Protein AF-0000000086848493 (afdb_homodimer)

Nearest PDB structures (foldseek):
  3o1h-assembly1_A  TM=2.978E-01  e=1.591E+00  Vibrio parahaemolyticus
  3i9w-assembly1_A  TM=3.973E-01  e=9.137E+00  Escherichia coli K-12
  6h7w-assembly1_B  TM=2.310E-01  e=2.400E+00  Thermochaetoides thermophila DSM 1495
  7n6g-assembly1_3T  TM=2.241E-01  e=6.712E+00  Chlamydomonas reinhardtii
  3o1h-assembly1_A  TM=3.058E-01  e=2.375E+00  Vibrio parahaemolyticus

InterPro domains:
  IPR006603 PQ-loop repeat [PF04193] (54-107)
  IPR006603 PQ-loop repeat [SM00679] (67-98)
  IPR051415 Lysosomal/Vacuolar Amino Acid Transporter 1 [PTHR16201] (4-151)

Solvent-accessible surface area (backbone atoms only — not comparable to full-atom values): 17307 Å² total; per-residue (Å²): 114,70,67,57,52,53,50,51,50,50,50,50,50,52,50,50,53,50,50,50,53,39,51,53,48,51,49,51,51,51,53,53,52,63,71,59,55,74,81,79,56,71,77,54,42,57,55,47,48,37,42,47,50,13,50,52,27,28,33,54,13,21,53,25,41,48,57,14,52,47,50,38,50,50,49,25,60,76,65,61,36,50,61,63,44,44,64,57,27,53,54,30,35,37,54,12,27,49,30,38,41,47,16,57,60,42,53,52,59,86,51,66,86,50,31,59,56,50,50,62,75,44,39,41,60,42,48,29,23,54,49,34,41,53,52,45,52,54,49,50,48,47,48,54,55,30,50,51,50,50,52,51,51,53,51,52,53,50,60,61,47,48,57,56,54,56,55,57,68,77,98,113,69,69,56,50,53,49,50,49,50,50,50,48,50,50,49,52,51,49,46,52,43,51,52,50,52,48,52,52,52,54,53,50,63,72,62,52,75,84,81,46,69,78,55,39,55,54,46,48,36,42,47,49,12,50,52,26,28,39,54,13,22,52,25,42,47,56,14,52,48,50,38,51,48,48,26,60,76,63,60,36,50,60,64,44,43,65,56,28,52,55,30,36,39,54,12,28,51,29,38,41,48,15,58,61,42,52,50,60,86,52,66,87,50,31,60,56,51,50,62,76,42,38,40,60,42,47,28,26,54,49,34,43,54,52,45,50,53,49,50,49,48,49,55,55,30,49,52,50,50,54,51,51,52,50,52,51,50,61,62,47,48,57,57,55,55,54,58,69,78,98

Organism: Herpetotheres cachinnans (NCBI:txid56343)

Radius of gyration: 25.76 Å; Cα contacts (8 Å, |Δi|>4): 300; chains: 2; bounding box: 42×91×61 Å

Sequence (342 aa):
ILGSKSLKNFCITWIVVCIALCVILLCQLLLRNQGQSTVMERSNTSLDMIEMSGFICGYISCVFYLGSRFPQLYKNFQRRSTEGTSYLLFALAMVGNCTYGLSLVLKMPATESFQAVYFLHHLPWLIGSFGVLFLDIFVTAQFILYRQHKERESGLVALEVEPLLVNEETAILGSKSLKNFCITWIVVCIALCVILLCQLLLRNQGQSTVMERSNTSLDMIEMSGFICGYISCVFYLGSRFPQLYKNFQRRSTEGTSYLLFALAMVGNCTYGLSLVLKMPATESFQAVYFLHHLPWLIGSFGVLFLDIFVTAQFILYRQHKERESGLVALEVEPLLVNEETA

Structure (mmCIF, N/CA/C/O backbone):
data_AF-0000000086848493-model_v1
#
loop_
_entity.id
_entity.type
_entity.pdbx_description
1 polymer 'Lysosomal amino acid transporter 1 homolog'
#
loop_
_atom_site.group_PDB
_atom_site.id
_atom_site.type_symbol
_atom_site.label_atom_id
_atom_site.label_alt_id
_atom_site.label_comp_id
_atom_site.label_asym_id
_atom_site.label_entity_id
_atom_site.label_seq_id
_atom_site.pdbx_PDB_ins_code
_atom_site.Cartn_x
_atom_site.Cartn_y
_atom_site.Cartn_z
_atom_site.occupancy
_atom_site.B_iso_or_equiv
_atom_site.auth_seq_id
_atom_site.auth_comp_id
_atom_site.auth_asym_id
_atom_site.auth_atom_id
_atom_site.pdbx_PDB_model_num
ATOM 1 N N . ILE A 1 1 ? 4.996 27.391 -7.832 1 36.59 1 ILE A N 1
ATOM 2 C CA . ILE A 1 1 ? 4.172 27.156 -9.016 1 36.59 1 ILE A CA 1
ATOM 3 C C . ILE A 1 1 ? 4.836 26.125 -9.914 1 36.59 1 ILE A C 1
ATOM 5 O O . ILE A 1 1 ? 4.164 25.25 -10.469 1 36.59 1 ILE A O 1
ATOM 9 N N . LEU A 1 2 ? 6.195 26.203 -9.977 1 42.09 2 LEU A N 1
ATOM 10 C CA . LEU A 1 2 ? 6.977 25.344 -10.852 1 42.09 2 LEU A CA 1
ATOM 11 C C . LEU A 1 2 ? 6.969 23.906 -10.344 1 42.09 2 LEU A C 1
ATOM 13 O O . LEU A 1 2 ? 6.875 22.969 -11.133 1 42.09 2 LEU A O 1
ATOM 17 N N . GLY A 1 3 ? 6.949 23.875 -9.039 1 44.31 3 GLY A N 1
ATOM 18 C CA . GLY A 1 3 ? 6.98 22.578 -8.375 1 44.31 3 GLY A CA 1
ATOM 19 C C . GLY A 1 3 ? 5.738 21.75 -8.633 1 44.31 3 GLY A C 1
ATOM 20 O O . GLY A 1 3 ? 5.82 20.531 -8.797 1 44.31 3 GLY A O 1
ATOM 21 N N . SER A 1 4 ? 4.633 22.516 -8.766 1 52.44 4 SER A N 1
ATOM 22 C CA . SER A 1 4 ? 3.332 21.875 -8.969 1 52.44 4 SER A CA 1
ATOM 23 C C . SER A 1 4 ? 3.23 21.266 -10.359 1 52.44 4 SER A C 1
ATOM 25 O O . SER A 1 4 ? 2.695 20.172 -10.516 1 52.44 4 SER A O 1
ATOM 27 N N . LYS A 1 5 ? 3.842 21.953 -11.305 1 55.56 5 LYS A N 1
ATOM 28 C CA . LYS A 1 5 ? 3.732 21.469 -12.68 1 55.56 5 LYS A CA 1
ATOM 29 C C . LYS A 1 5 ? 4.559 20.219 -12.898 1 55.56 5 LYS A C 1
ATOM 31 O O . LYS A 1 5 ? 4.121 19.281 -13.586 1 55.56 5 LYS A O 1
ATOM 36 N N . SER A 1 6 ? 5.703 20.188 -12.266 1 54.47 6 SER A N 1
ATOM 37 C CA . SER A 1 6 ? 6.582 19.047 -12.445 1 54.47 6 SER A CA 1
ATOM 38 C C . SER A 1 6 ? 5.992 17.797 -11.805 1 54.47 6 SER A C 1
ATOM 40 O O . SER A 1 6 ? 6.008 16.719 -12.406 1 54.47 6 SER A O 1
ATOM 42 N N . LEU A 1 7 ? 5.453 18 -10.742 1 50.97 7 LEU A N 1
ATOM 43 C CA . LEU A 1 7 ? 4.84 16.859 -10.062 1 50.97 7 LEU A CA 1
ATOM 44 C C . LEU A 1 7 ? 3.627 16.344 -10.836 1 50.97 7 LEU A C 1
ATOM 46 O O . LEU A 1 7 ? 3.438 15.141 -10.977 1 50.97 7 LEU A O 1
ATOM 50 N N . LYS A 1 8 ? 2.838 17.312 -11.312 1 52.28 8 LYS A N 1
ATOM 51 C CA . LYS A 1 8 ? 1.697 16.938 -12.141 1 52.28 8 LYS A CA 1
ATOM 52 C C . LYS A 1 8 ? 2.143 16.141 -13.359 1 52.28 8 LYS A C 1
ATOM 54 O O . LYS A 1 8 ? 1.547 15.117 -13.688 1 52.28 8 LYS A O 1
ATOM 59 N N . ASN A 1 9 ? 3.18 16.641 -13.977 1 54.81 9 ASN A N 1
ATOM 60 C CA . ASN A 1 9 ? 3.691 15.961 -15.164 1 54.81 9 ASN A CA 1
ATOM 61 C C . ASN A 1 9 ? 4.215 14.57 -14.82 1 54.81 9 ASN A C 1
ATOM 63 O O . ASN A 1 9 ? 4.004 13.617 -15.57 1 54.81 9 ASN A O 1
ATOM 67 N N . PHE A 1 10 ? 4.891 14.516 -13.766 1 52.81 10 PHE A N 1
ATOM 68 C CA . PHE A 1 10 ? 5.422 13.227 -13.336 1 52.81 10 PHE A CA 1
ATOM 69 C C . PHE A 1 10 ? 4.297 12.242 -13.039 1 52.81 10 PHE A C 1
ATOM 71 O O . PHE A 1 10 ? 4.352 11.086 -13.461 1 52.81 10 PHE A O 1
ATOM 78 N N . CYS A 1 11 ? 3.32 12.719 -12.398 1 50.72 11 CYS A N 1
ATOM 79 C CA . CYS A 1 11 ? 2.176 11.875 -12.07 1 50.72 11 CYS A CA 1
ATOM 80 C C . CYS A 1 11 ? 1.464 11.406 -13.336 1 50.72 11 CYS A C 1
ATOM 82 O O . CYS A 1 11 ? 1.102 10.227 -13.445 1 50.72 11 CYS A O 1
ATOM 84 N N . ILE A 1 12 ? 1.327 12.25 -14.227 1 53.5 12 ILE A N 1
ATOM 85 C CA . ILE A 1 12 ? 0.681 11.914 -15.492 1 53.5 12 ILE A CA 1
ATOM 86 C C . ILE A 1 12 ? 1.514 10.875 -16.234 1 53.5 12 ILE A C 1
ATOM 88 O O . ILE A 1 12 ? 0.976 9.891 -16.75 1 53.5 12 ILE A O 1
ATOM 92 N N . THR A 1 13 ? 2.82 11.086 -16.281 1 55 13 THR A N 1
ATOM 93 C CA . THR A 1 13 ? 3.697 10.141 -16.953 1 55 13 THR A CA 1
ATOM 94 C C . THR A 1 13 ? 3.623 8.766 -16.297 1 55 13 THR A C 1
ATOM 96 O O . THR A 1 13 ? 3.568 7.742 -16.984 1 55 13 THR A O 1
ATOM 99 N N . TRP A 1 14 ? 3.605 8.703 -15.07 1 51.5 14 TRP A N 1
ATOM 100 C CA . TRP A 1 14 ? 3.537 7.445 -14.336 1 51.5 14 TRP A CA 1
ATOM 101 C C . TRP A 1 14 ? 2.217 6.73 -14.609 1 51.5 14 TRP A C 1
ATOM 103 O O . TRP A 1 14 ? 2.191 5.512 -14.797 1 51.5 14 TRP A O 1
ATOM 113 N N . ILE A 1 15 ? 1.181 7.434 -14.734 1 52.59 15 ILE A N 1
ATOM 114 C CA . ILE A 1 15 ? -0.131 6.883 -15.055 1 52.59 15 ILE A CA 1
A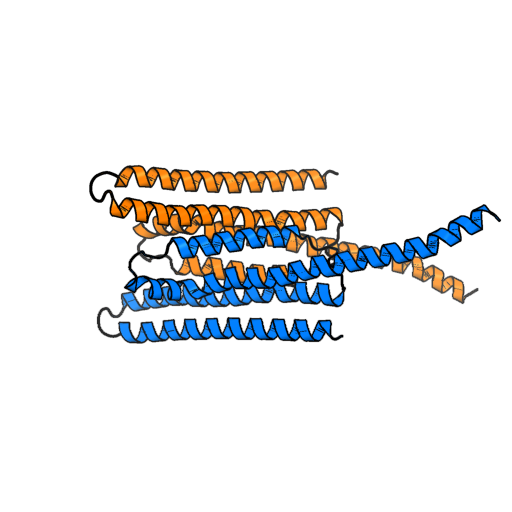TOM 115 C C . ILE A 1 15 ? -0.118 6.309 -16.469 1 52.59 15 ILE A C 1
ATOM 117 O O . ILE A 1 15 ? -0.617 5.203 -16.703 1 52.59 15 ILE A O 1
ATOM 121 N N . VAL A 1 16 ? 0.459 7.02 -17.391 1 54.34 16 VAL A N 1
ATOM 122 C CA . VAL A 1 16 ? 0.539 6.578 -18.781 1 54.34 16 VAL A CA 1
ATOM 123 C C . VAL A 1 16 ? 1.36 5.293 -18.859 1 54.34 16 VAL A C 1
ATOM 125 O O . VAL A 1 16 ? 0.969 4.344 -19.547 1 54.34 16 VAL A O 1
ATOM 128 N N . VAL A 1 17 ? 2.445 5.262 -18.203 1 54.28 17 VAL A N 1
ATOM 129 C CA . VAL A 1 17 ? 3.307 4.086 -18.219 1 54.28 17 VAL A CA 1
ATOM 130 C C . VAL A 1 17 ? 2.568 2.893 -17.625 1 54.28 17 VAL A C 1
ATOM 132 O O . VAL A 1 17 ? 2.617 1.786 -18.156 1 54.28 17 VAL A O 1
ATOM 135 N N . CYS A 1 18 ? 1.886 3.145 -16.547 1 50.44 18 CYS A N 1
ATOM 136 C CA . CYS A 1 18 ? 1.125 2.08 -15.898 1 50.44 18 CYS A CA 1
ATOM 137 C C . CYS A 1 18 ? 0.018 1.569 -16.812 1 50.44 18 CYS A C 1
ATOM 139 O O . CYS A 1 18 ? -0.179 0.36 -16.938 1 50.44 18 CYS A O 1
ATOM 141 N N . ILE A 1 19 ? -0.691 2.445 -17.438 1 53.31 19 ILE A N 1
ATOM 142 C CA . ILE A 1 19 ? -1.734 2.078 -18.391 1 53.31 19 ILE A CA 1
ATOM 143 C C . ILE A 1 19 ? -1.123 1.294 -19.547 1 53.31 19 ILE A C 1
ATOM 145 O O . ILE A 1 19 ? -1.659 0.262 -19.953 1 53.31 19 ILE A O 1
ATOM 149 N N . ALA A 1 20 ? -0.023 1.812 -20.047 1 53.88 20 ALA A N 1
ATOM 150 C CA . ALA A 1 20 ? 0.64 1.124 -21.156 1 53.88 20 ALA A CA 1
ATOM 151 C C . ALA A 1 20 ? 1.043 -0.293 -20.766 1 53.88 20 ALA A C 1
ATOM 153 O O . ALA A 1 20 ? 0.847 -1.239 -21.531 1 53.88 20 ALA A O 1
ATOM 154 N N . LEU A 1 21 ? 1.512 -0.421 -19.656 1 50.31 21 LEU A N 1
ATOM 155 C CA . LEU A 1 21 ? 1.924 -1.736 -19.188 1 50.31 21 LEU A CA 1
ATOM 156 C C . LEU A 1 21 ? 0.718 -2.652 -19 1 50.31 21 LEU A C 1
ATOM 158 O O . LEU A 1 21 ? 0.773 -3.834 -19.344 1 50.31 21 LEU A O 1
ATOM 162 N N . CYS A 1 22 ? -0.353 -2.086 -18.547 1 51.12 22 CYS A N 1
ATOM 163 C CA . CYS A 1 22 ? -1.598 -2.834 -18.422 1 51.12 22 CYS A CA 1
ATOM 164 C C . CYS A 1 22 ? -2.117 -3.285 -19.781 1 51.12 22 CYS A C 1
ATOM 166 O O . CYS A 1 22 ? -2.531 -4.434 -19.938 1 51.12 22 CYS A O 1
ATOM 168 N N . VAL A 1 23 ? -2.164 -2.424 -20.719 1 53.22 23 VAL A N 1
ATOM 169 C CA . VAL A 1 23 ? -2.627 -2.732 -22.062 1 53.22 23 VAL A CA 1
ATOM 170 C C . VAL A 1 23 ? -1.73 -3.799 -22.688 1 53.22 23 VAL A C 1
ATOM 172 O O . VAL A 1 23 ? -2.219 -4.738 -23.312 1 53.22 23 VAL A O 1
ATOM 175 N N . ILE A 1 24 ? -0.479 -3.631 -22.594 1 50.31 24 ILE A N 1
ATOM 176 C CA . ILE A 1 24 ? 0.455 -4.609 -23.141 1 50.31 24 ILE A CA 1
ATOM 177 C C . ILE A 1 24 ? 0.18 -5.98 -22.531 1 50.31 24 ILE A C 1
ATOM 179 O O . ILE A 1 24 ? 0.125 -6.988 -23.234 1 50.31 24 ILE A O 1
ATOM 183 N N . LEU A 1 25 ? -0.071 -5.988 -21.312 1 47.34 25 LEU A N 1
ATOM 184 C CA . LEU A 1 25 ? -0.315 -7.242 -20.609 1 47.34 25 LEU A CA 1
ATOM 185 C C . LEU A 1 25 ? -1.637 -7.863 -21.047 1 47.34 25 LEU A C 1
ATOM 187 O O . LEU A 1 25 ? -1.715 -9.078 -21.266 1 47.34 25 LEU A O 1
ATOM 191 N N . LEU A 1 26 ? -2.637 -7.031 -21.125 1 49.34 26 LEU A N 1
ATOM 192 C CA . LEU A 1 26 ? -3.93 -7.5 -21.609 1 49.34 26 LEU A CA 1
ATOM 193 C C . LEU A 1 26 ? -3.816 -8.039 -23.031 1 49.34 26 LEU A C 1
ATOM 195 O O . LEU A 1 26 ? -4.387 -9.086 -23.344 1 49.34 26 LEU A O 1
ATOM 199 N N . CYS A 1 27 ? -3.156 -7.328 -23.781 1 49.69 27 CYS A N 1
ATOM 200 C CA . CYS A 1 27 ? -2.967 -7.75 -25.156 1 49.69 27 CYS A CA 1
ATOM 201 C C . CYS A 1 27 ? -2.221 -9.078 -25.234 1 49.69 27 CYS A C 1
ATOM 203 O O . CYS A 1 27 ? -2.594 -9.961 -26 1 49.69 27 CYS A O 1
ATOM 205 N N . GLN A 1 28 ? -1.295 -9.195 -24.516 1 46.56 28 GLN A N 1
ATOM 206 C CA . GLN A 1 28 ? -0.516 -10.43 -24.5 1 46.56 28 GLN A CA 1
ATOM 207 C C . GLN A 1 28 ? -1.36 -11.609 -24.031 1 46.56 28 GLN A C 1
ATOM 209 O O . GLN A 1 28 ? -1.257 -12.711 -24.578 1 46.56 28 GLN A O 1
ATOM 214 N N . LEU A 1 29 ? -2.146 -11.305 -23.109 1 47.16 29 LEU A N 1
ATOM 215 C CA . LEU A 1 29 ? -3.061 -12.328 -22.625 1 47.16 29 LEU A CA 1
ATOM 216 C C . LEU A 1 29 ? -4.055 -12.742 -23.703 1 47.16 29 LEU A C 1
ATOM 218 O O . LEU A 1 29 ? -4.359 -13.93 -23.859 1 47.16 29 LEU A O 1
ATOM 222 N N . LEU A 1 30 ? -4.551 -11.797 -24.281 1 47.75 30 LEU A N 1
ATOM 223 C CA . LEU A 1 30 ? -5.488 -12.047 -25.375 1 47.75 30 LEU A CA 1
ATOM 224 C C . LEU A 1 30 ? -4.82 -12.82 -26.5 1 47.75 30 LEU A C 1
ATOM 226 O O . LEU A 1 30 ? -5.426 -13.719 -27.094 1 47.75 30 LEU A O 1
ATOM 230 N N . LEU A 1 31 ? -3.688 -12.492 -26.844 1 48.25 31 LEU A N 1
ATOM 231 C CA . LEU A 1 31 ? -2.967 -13.156 -27.922 1 48.25 31 LEU A CA 1
ATOM 232 C C . LEU A 1 31 ? -2.672 -14.609 -27.562 1 48.25 31 LEU A C 1
ATOM 234 O O . LEU A 1 31 ? -2.744 -15.492 -28.422 1 48.25 31 LEU A O 1
ATOM 238 N N . ARG A 1 32 ? -2.324 -14.812 -26.406 1 45.47 32 ARG A N 1
ATOM 239 C CA . ARG A 1 32 ? -2.074 -16.172 -25.969 1 45.47 32 ARG A CA 1
ATOM 240 C C . ARG A 1 32 ? -3.352 -17.016 -26.016 1 45.47 32 ARG A C 1
ATOM 242 O O . ARG A 1 32 ? -3.312 -18.203 -26.344 1 45.47 32 ARG A O 1
ATOM 249 N N . ASN A 1 33 ? -4.441 -16.422 -25.688 1 45.06 33 ASN A N 1
ATOM 250 C CA . ASN A 1 33 ? -5.715 -17.125 -25.812 1 45.06 33 ASN A CA 1
ATOM 251 C C . ASN A 1 33 ? -6.027 -17.453 -27.281 1 45.06 33 ASN A C 1
ATOM 253 O O . ASN A 1 33 ? -6.672 -18.469 -27.562 1 45.06 33 ASN A O 1
ATOM 257 N N . GLN A 1 34 ? -5.672 -16.703 -28.156 1 42.81 34 GLN A N 1
ATOM 258 C CA . GLN A 1 34 ? -5.949 -17.016 -29.562 1 42.81 34 GLN A CA 1
ATOM 259 C C . GLN A 1 34 ? -5.172 -18.25 -30.016 1 42.81 34 GLN A C 1
ATOM 261 O O . GLN A 1 34 ? -5.668 -19.031 -30.828 1 42.81 34 GLN A O 1
ATOM 266 N N . GLY A 1 35 ? -4.035 -18.453 -29.609 1 41.28 35 GLY A N 1
ATOM 267 C CA . GLY A 1 35 ? -3.311 -19.641 -30.062 1 41.28 35 GLY A CA 1
ATOM 268 C C . GLY A 1 35 ? -3.807 -20.922 -29.438 1 41.28 35 GLY A C 1
ATOM 269 O O . GLY A 1 35 ? -3.572 -22.016 -29.969 1 41.28 35 GLY A O 1
ATOM 270 N N . GLN A 1 36 ? -4.191 -20.938 -28.156 1 40.75 36 GLN A N 1
ATOM 271 C CA . GLN A 1 36 ? -4.66 -22.156 -27.516 1 40.75 36 GLN A CA 1
ATOM 272 C C . GLN A 1 36 ? -6.105 -22.469 -27.906 1 40.75 36 GLN A C 1
ATOM 274 O O . GLN A 1 36 ? -6.672 -23.469 -27.484 1 40.75 36 GLN A O 1
ATOM 279 N N . SER A 1 37 ? -6.918 -21.75 -28.594 1 38.53 37 SER A N 1
ATOM 280 C CA . SER A 1 37 ? -8.281 -22.047 -29.016 1 38.53 37 SER A CA 1
ATOM 281 C C . SER A 1 37 ? -8.359 -23.359 -29.766 1 38.53 37 SER A C 1
ATOM 283 O O . SER A 1 37 ? -9.445 -23.938 -29.922 1 38.53 37 SER A O 1
ATOM 285 N N . THR A 1 38 ? -7.578 -23.844 -30.641 1 36 38 THR A N 1
ATOM 286 C CA . THR A 1 38 ? -8.008 -24.922 -31.516 1 36 38 THR A CA 1
ATOM 287 C C . THR A 1 38 ? -8.211 -26.219 -30.75 1 36 38 THR A C 1
ATOM 289 O O . THR A 1 38 ? -9.133 -26.984 -31.016 1 36 38 THR A O 1
ATOM 292 N N . VAL A 1 39 ? -7.309 -27.031 -30.219 1 36.66 39 VAL A N 1
ATOM 293 C CA . VAL A 1 39 ? -7.441 -28.453 -29.922 1 36.66 39 VAL A CA 1
ATOM 294 C C . VAL A 1 39 ? -8.258 -28.641 -28.641 1 36.66 39 VAL A C 1
ATOM 296 O O . VAL A 1 39 ? -9.133 -29.5 -28.578 1 36.66 39 VAL A O 1
ATOM 299 N N . MET A 1 40 ? -7.867 -28.531 -27.234 1 40.66 40 MET A N 1
ATOM 300 C CA . MET A 1 40 ? -8.375 -28.922 -25.938 1 40.66 40 MET A CA 1
ATOM 301 C C . MET A 1 40 ? -9.461 -27.969 -25.453 1 40.66 40 MET A C 1
ATOM 303 O O . MET A 1 40 ? -9.156 -26.859 -24.984 1 40.66 40 MET A O 1
ATOM 307 N N . GLU A 1 41 ? -10.727 -27.734 -25.969 1 40.41 41 GLU A N 1
ATOM 308 C CA . GLU A 1 41 ? -11.695 -26.734 -26.391 1 40.41 41 GLU A CA 1
ATOM 309 C C . GLU A 1 41 ? -12.391 -26.109 -25.188 1 40.41 41 GLU A C 1
ATOM 311 O O . GLU A 1 41 ? -12.5 -24.875 -25.094 1 40.41 41 GLU A O 1
ATOM 316 N N . ARG A 1 42 ? -13.633 -26.703 -24.641 1 40.34 42 ARG A N 1
ATOM 317 C CA . ARG A 1 42 ? -14.766 -26.172 -23.875 1 40.34 42 ARG A CA 1
ATOM 318 C C . ARG A 1 42 ? -14.344 -25.844 -22.453 1 40.34 42 ARG A C 1
ATOM 320 O O . ARG A 1 42 ? -14.703 -24.781 -21.922 1 40.34 42 ARG A O 1
ATOM 327 N N . SER A 1 43 ? -14.148 -26.828 -21.5 1 41.78 43 SER A N 1
ATOM 328 C CA . SER A 1 43 ? -13.828 -26.781 -20.078 1 41.78 43 SER A CA 1
ATOM 329 C C . SER A 1 43 ? -12.602 -25.906 -19.828 1 41.78 43 SER A C 1
ATOM 331 O O . SER A 1 43 ? -12.547 -25.188 -18.828 1 41.78 43 SER A O 1
ATOM 333 N N . ASN A 1 44 ? -11.656 -25.891 -20.766 1 45.78 44 ASN A N 1
ATOM 334 C CA . ASN A 1 44 ? -10.422 -25.125 -20.75 1 45.78 44 ASN A CA 1
ATOM 335 C C . ASN A 1 44 ? -10.688 -23.625 -20.953 1 45.78 44 ASN A C 1
ATOM 337 O O . ASN A 1 44 ? -9.914 -22.781 -20.5 1 45.78 44 ASN A O 1
ATOM 341 N N . THR A 1 45 ? -11.891 -23.375 -21.641 1 47.41 45 THR A N 1
ATOM 342 C CA . THR A 1 45 ? -12.227 -21.984 -21.922 1 47.41 45 THR A CA 1
ATOM 343 C C . THR A 1 45 ? -12.609 -21.25 -20.641 1 47.41 45 THR A C 1
ATOM 345 O O . THR A 1 45 ? -12.203 -20.109 -20.422 1 47.41 45 THR A O 1
ATOM 348 N N . SER A 1 46 ? -13.578 -21.906 -19.844 1 48.06 46 SER A N 1
ATOM 349 C CA . SER A 1 46 ? -14.008 -21.25 -18.625 1 48.06 46 SER A CA 1
ATOM 350 C C . SER A 1 46 ? -12.828 -20.984 -17.688 1 48.06 46 SER A C 1
ATOM 352 O O . SER A 1 46 ? -12.719 -19.906 -17.094 1 48.06 46 SER A O 1
ATOM 354 N N . LEU A 1 47 ? -12.008 -22.016 -17.609 1 51.38 47 LEU A N 1
ATOM 355 C CA . LEU A 1 47 ? -10.836 -21.875 -16.75 1 51.38 47 LEU A CA 1
ATOM 356 C C . LEU A 1 47 ? -9.914 -20.766 -17.281 1 51.38 47 LEU A C 1
ATOM 358 O O . LEU A 1 47 ? -9.383 -19.969 -16.5 1 51.38 47 LEU A O 1
ATOM 362 N N . ASP A 1 48 ? -9.945 -20.719 -18.594 1 62.41 48 ASP A N 1
ATOM 363 C CA . ASP A 1 48 ? -9.141 -19.672 -19.219 1 62.41 48 ASP A CA 1
ATOM 364 C C . ASP A 1 48 ? -9.742 -18.297 -18.953 1 62.41 48 ASP A C 1
ATOM 366 O O . ASP A 1 48 ? -9.016 -17.328 -18.703 1 62.41 48 ASP A O 1
ATOM 370 N N . MET A 1 49 ? -11.148 -18.375 -18.891 1 57 49 MET A N 1
ATOM 371 C CA . MET A 1 49 ? -11.797 -17.094 -18.625 1 57 49 MET A CA 1
ATOM 372 C C . MET A 1 49 ? -11.57 -16.641 -17.188 1 57 49 MET A C 1
ATOM 374 O O . MET A 1 49 ? -11.352 -15.461 -16.922 1 57 49 MET A O 1
ATOM 378 N N . ILE A 1 50 ? -11.641 -17.594 -16.297 1 62 50 ILE A N 1
ATOM 379 C CA . ILE A 1 50 ? -11.445 -17.281 -14.891 1 62 50 ILE A CA 1
ATOM 380 C C . ILE A 1 50 ? -10.008 -16.844 -14.656 1 62 50 ILE A C 1
ATOM 382 O O . ILE A 1 50 ? -9.758 -15.859 -13.945 1 62 50 ILE A O 1
ATOM 386 N N . GLU A 1 51 ? -9.125 -17.469 -15.289 1 67.62 51 GLU A N 1
ATOM 387 C CA . GLU A 1 51 ? -7.723 -17.062 -15.18 1 67.62 51 GLU A CA 1
ATOM 388 C C . GLU A 1 51 ? -7.496 -15.672 -15.75 1 67.62 51 GLU A C 1
ATOM 390 O O . GLU A 1 51 ? -6.746 -14.875 -15.18 1 67.62 51 GLU A O 1
ATOM 395 N N . MET A 1 52 ? -8.234 -15.422 -16.781 1 74.31 52 MET A N 1
ATOM 396 C CA . MET A 1 52 ? -8.125 -14.109 -17.406 1 74.31 52 MET A CA 1
ATOM 397 C C . MET A 1 52 ? -8.688 -13.023 -16.5 1 74.31 52 MET A C 1
ATOM 399 O O . MET A 1 52 ? -8.133 -11.922 -16.422 1 74.31 52 MET A O 1
ATOM 403 N N . SER A 1 53 ? -9.664 -13.344 -15.805 1 76.25 53 SER A N 1
ATOM 404 C CA . SER A 1 53 ? -10.25 -12.383 -14.883 1 76.25 53 SER A CA 1
ATOM 405 C C . SER A 1 53 ? -9.289 -12.055 -13.734 1 76.25 53 SER A C 1
ATOM 407 O O . SER A 1 53 ? -9.219 -10.914 -13.281 1 76.25 53 SER A O 1
ATOM 409 N N . GLY A 1 54 ? -8.547 -12.992 -13.359 1 81.69 54 GLY A N 1
ATOM 410 C CA . GLY A 1 54 ? -7.52 -12.734 -12.367 1 81.69 54 GLY A CA 1
ATOM 411 C C . GLY A 1 54 ? -6.453 -11.773 -12.844 1 81.69 54 GLY A C 1
ATOM 412 O O . GLY A 1 54 ? -6.043 -10.875 -12.109 1 81.69 54 GLY A O 1
ATOM 413 N N . PHE A 1 55 ? -6.18 -11.922 -14.031 1 83.44 55 PHE A N 1
ATOM 414 C CA . PHE A 1 55 ? -5.176 -11.062 -14.641 1 83.44 55 PHE A CA 1
ATOM 415 C C . PHE A 1 55 ? -5.699 -9.641 -14.789 1 83.44 55 PHE A C 1
ATOM 417 O O . PHE A 1 55 ? -4.984 -8.672 -14.5 1 83.44 55 PHE A O 1
ATOM 424 N N . ILE A 1 56 ? -6.875 -9.477 -15.195 1 83.25 56 ILE A N 1
ATOM 425 C CA . ILE A 1 56 ? -7.5 -8.164 -15.336 1 83.25 56 ILE A CA 1
ATOM 426 C C . ILE A 1 56 ? -7.551 -7.473 -13.977 1 83.25 56 ILE A C 1
ATOM 428 O O . ILE A 1 56 ? -7.18 -6.301 -13.859 1 83.25 56 ILE A O 1
ATOM 432 N N . CYS A 1 57 ? -7.953 -8.18 -12.992 1 87 57 CYS A N 1
ATOM 433 C CA . CYS A 1 57 ? -7.977 -7.629 -11.641 1 87 57 CYS A CA 1
ATOM 434 C C . CYS A 1 57 ? -6.574 -7.234 -11.195 1 87 57 CYS A C 1
ATOM 436 O O . CYS A 1 57 ? -6.402 -6.246 -10.477 1 87 57 CYS A O 1
ATOM 438 N N . GLY A 1 58 ? -5.602 -7.969 -11.664 1 92.38 58 GLY A N 1
ATOM 439 C CA . GLY A 1 58 ? -4.223 -7.617 -11.359 1 92.38 58 GLY A CA 1
ATOM 440 C C . GLY A 1 58 ? -3.82 -6.266 -11.914 1 92.38 58 GLY A C 1
ATOM 441 O O . GLY A 1 58 ? -3.223 -5.453 -11.203 1 92.38 58 GLY A O 1
ATOM 442 N N . TYR A 1 59 ? -4.246 -6.035 -13.07 1 89.94 59 TYR A N 1
ATOM 443 C CA . TYR A 1 59 ? -3.902 -4.758 -13.695 1 89.94 59 TYR A CA 1
ATOM 444 C C . TYR A 1 59 ? -4.691 -3.617 -13.062 1 89.94 59 TYR A C 1
ATOM 446 O O . TYR A 1 59 ? -4.164 -2.52 -12.875 1 89.94 59 TYR A O 1
ATOM 454 N N . ILE A 1 60 ? -5.91 -3.82 -12.805 1 89.62 60 ILE A N 1
ATOM 455 C CA . ILE A 1 60 ? -6.719 -2.816 -12.125 1 89.62 60 ILE A CA 1
ATOM 456 C C . ILE A 1 60 ? -6.09 -2.477 -10.773 1 89.62 60 ILE A C 1
ATOM 458 O O . ILE A 1 60 ? -5.938 -1.302 -10.43 1 89.62 60 ILE A O 1
ATOM 462 N N . SER A 1 61 ? -5.68 -3.504 -10.039 1 95 61 SER A N 1
ATOM 463 C CA . SER A 1 61 ? -5.023 -3.279 -8.75 1 95 61 SER A CA 1
ATOM 464 C C . SER A 1 61 ? -3.752 -2.455 -8.914 1 95 61 SER A C 1
ATOM 466 O O . SER A 1 61 ? -3.479 -1.562 -8.109 1 95 61 SER A O 1
ATOM 468 N N . CYS A 1 62 ? -2.986 -2.736 -9.922 1 93.88 62 CYS A N 1
ATOM 469 C CA . CYS A 1 62 ? -1.749 -2.018 -10.203 1 93.88 62 CYS A CA 1
ATOM 470 C C . CYS A 1 62 ? -2.014 -0.528 -10.383 1 93.88 62 CYS A C 1
ATOM 472 O O . CYS A 1 62 ? -1.341 0.307 -9.781 1 93.88 62 CYS A O 1
ATOM 474 N N . VAL A 1 63 ? -3.02 -0.201 -11.172 1 92.38 63 VAL A N 1
ATOM 475 C CA . VAL A 1 63 ? -3.375 1.186 -11.453 1 92.38 63 VAL A CA 1
ATOM 476 C C . VAL A 1 63 ? -3.766 1.896 -10.164 1 92.38 63 VAL A C 1
ATOM 478 O O . VAL A 1 63 ? -3.338 3.023 -9.914 1 92.38 63 VAL A O 1
ATOM 481 N N . PHE A 1 64 ? -4.48 1.274 -9.32 1 91.81 64 PHE A N 1
ATOM 482 C CA . PHE A 1 64 ? -4.941 1.885 -8.078 1 91.81 64 PHE A CA 1
ATOM 483 C C . PHE A 1 64 ? -3.795 2.023 -7.082 1 91.81 64 PHE A C 1
ATOM 485 O O . PHE A 1 64 ? -3.711 3.016 -6.355 1 91.81 64 PHE A O 1
ATOM 492 N N . TYR A 1 65 ? -2.902 1.046 -7.059 1 95 65 TYR A N 1
ATOM 493 C CA . TYR A 1 65 ? -1.733 1.147 -6.191 1 95 65 TYR A CA 1
ATOM 494 C C . TYR A 1 65 ? -0.867 2.34 -6.582 1 95 65 TYR A C 1
ATOM 496 O O . TYR A 1 65 ? -0.517 3.162 -5.734 1 95 65 TYR A O 1
ATOM 504 N N . LEU A 1 66 ? -0.597 2.441 -7.812 1 94.62 66 LEU A N 1
ATOM 505 C CA . LEU A 1 66 ? 0.23 3.539 -8.305 1 94.62 66 LEU A CA 1
ATOM 506 C C . LEU A 1 66 ? -0.483 4.875 -8.133 1 94.62 66 LEU A C 1
ATOM 508 O O . LEU A 1 66 ? 0.108 5.84 -7.648 1 94.62 66 LEU A O 1
ATOM 512 N N . GLY A 1 67 ? -1.737 4.891 -8.508 1 94.25 67 GLY A N 1
ATOM 513 C CA . GLY A 1 67 ? -2.535 6.105 -8.422 1 94.25 67 GLY A CA 1
ATOM 514 C C . GLY A 1 67 ? -2.719 6.605 -7.004 1 94.25 67 GLY A C 1
ATOM 515 O O . GLY A 1 67 ? -2.945 7.797 -6.785 1 94.25 67 GLY A O 1
ATOM 516 N N . SER A 1 68 ? -2.541 5.758 -6.047 1 95.69 68 SER A N 1
ATOM 517 C CA . SER A 1 68 ? -2.828 6.105 -4.656 1 95.69 68 SER A CA 1
ATOM 518 C C . SER A 1 68 ? -1.76 7.035 -4.09 1 95.69 68 SER A C 1
ATOM 520 O O . SER A 1 68 ? -2.008 7.754 -3.119 1 95.69 68 SER A O 1
ATOM 522 N N . ARG A 1 69 ? -0.57 7.086 -4.66 1 95.81 69 ARG A N 1
ATOM 523 C CA . ARG A 1 69 ? 0.509 7.902 -4.109 1 95.81 69 ARG A CA 1
ATOM 524 C C . ARG A 1 69 ? 0.365 9.359 -4.535 1 95.81 69 ARG A C 1
ATOM 526 O O . ARG A 1 69 ? 0.864 10.258 -3.857 1 95.81 69 ARG A O 1
ATOM 533 N N . PHE A 1 70 ? -0.373 9.594 -5.582 1 93 70 PHE A N 1
ATOM 534 C CA . PHE A 1 70 ? -0.376 10.914 -6.195 1 93 70 PHE A CA 1
ATOM 535 C C . PHE A 1 70 ? -1.134 11.914 -5.324 1 93 70 PHE A C 1
ATOM 537 O O . PHE A 1 70 ? -0.689 13.047 -5.137 1 93 70 PHE A O 1
ATOM 544 N N . PRO A 1 71 ? -2.273 11.5 -4.75 1 94.31 71 PRO A N 1
ATOM 545 C CA . PRO A 1 71 ? -2.965 12.461 -3.891 1 94.31 71 PRO A CA 1
ATOM 546 C C . PRO A 1 71 ? -2.102 12.938 -2.725 1 94.31 71 PRO A C 1
ATOM 548 O O . PRO A 1 71 ? -2.104 14.125 -2.396 1 94.31 71 PRO A O 1
ATOM 551 N N . GLN A 1 72 ? -1.341 12.078 -2.168 1 96.12 72 GLN A N 1
ATOM 552 C CA . GLN A 1 72 ? -0.497 12.484 -1.048 1 96.12 72 GLN A CA 1
ATOM 553 C C . GLN A 1 72 ? 0.65 13.375 -1.517 1 96.12 72 GLN A C 1
ATOM 555 O O . GLN A 1 72 ? 0.98 14.367 -0.863 1 96.12 72 GLN A O 1
ATOM 560 N N . LEU A 1 73 ? 1.237 12.977 -2.627 1 95.94 73 LEU A N 1
ATOM 561 C CA . LEU A 1 73 ? 2.295 13.805 -3.203 1 95.94 73 LEU A CA 1
ATOM 562 C C . LEU A 1 73 ? 1.789 15.211 -3.504 1 95.94 73 LEU A C 1
ATOM 564 O O . LEU A 1 73 ? 2.463 16.188 -3.197 1 95.94 73 LEU A O 1
ATOM 568 N N . TYR A 1 74 ? 0.637 15.25 -4.062 1 95.69 74 TYR A N 1
ATOM 569 C CA . TYR A 1 74 ? 0.025 16.516 -4.422 1 95.69 74 TYR A CA 1
ATOM 570 C C . TYR A 1 74 ? -0.28 17.344 -3.182 1 95.69 74 TYR A C 1
ATOM 572 O O . TYR A 1 74 ? -0.014 18.547 -3.148 1 95.69 74 TYR A O 1
ATOM 580 N N . LYS A 1 75 ? -0.852 16.75 -2.166 1 95.56 75 LYS A N 1
ATOM 581 C CA . LYS A 1 75 ? -1.187 17.453 -0.93 1 95.56 75 LYS A CA 1
ATOM 582 C C . LYS A 1 75 ? 0.064 18.016 -0.26 1 95.56 75 LYS A C 1
ATOM 584 O O . LYS A 1 75 ? 0.066 19.172 0.2 1 95.56 75 LYS A O 1
ATOM 589 N N . ASN A 1 76 ? 1.088 17.188 -0.182 1 95.62 76 ASN A N 1
ATOM 590 C CA . ASN A 1 76 ? 2.352 17.672 0.363 1 95.62 76 ASN A CA 1
ATOM 591 C C . ASN A 1 76 ? 2.859 18.891 -0.399 1 95.62 76 ASN A C 1
ATOM 593 O O . ASN A 1 76 ? 3.326 19.859 0.208 1 95.62 76 ASN A O 1
ATOM 597 N N . PHE A 1 77 ? 2.775 18.766 -1.663 1 94.06 77 PHE A N 1
ATOM 598 C CA . PHE A 1 77 ? 3.248 19.844 -2.52 1 94.06 77 PHE A CA 1
ATOM 599 C C . PHE A 1 77 ? 2.441 21.125 -2.287 1 94.06 77 PHE A C 1
ATOM 601 O O . PHE A 1 77 ? 3.008 22.203 -2.143 1 94.06 77 PHE A O 1
ATOM 608 N N . GLN A 1 78 ? 1.128 21.016 -2.229 1 94.38 78 GLN A N 1
ATOM 609 C CA . GLN A 1 78 ? 0.237 22.156 -2.004 1 94.38 78 GLN A CA 1
ATOM 610 C C . GLN A 1 78 ? 0.502 22.797 -0.647 1 94.38 78 GLN A C 1
ATOM 612 O O . GLN A 1 78 ? 0.535 24.031 -0.536 1 94.38 78 GLN A O 1
ATOM 617 N N . ARG A 1 79 ? 0.747 22 0.364 1 94.56 79 ARG A N 1
ATOM 618 C CA . ARG A 1 79 ? 0.916 22.484 1.729 1 94.56 79 ARG A CA 1
ATOM 619 C C . ARG A 1 79 ? 2.369 22.859 2.002 1 94.56 79 ARG A C 1
ATOM 621 O O . ARG A 1 79 ? 2.674 23.5 3.012 1 94.56 79 ARG A O 1
ATOM 628 N N . ARG A 1 80 ? 3.25 22.375 1.062 1 94.12 80 ARG A N 1
ATOM 629 C CA . ARG A 1 80 ? 4.688 22.469 1.302 1 94.12 80 ARG A CA 1
ATOM 630 C C . ARG A 1 80 ? 5.047 21.969 2.695 1 94.12 80 ARG A C 1
ATOM 632 O O . ARG A 1 80 ? 5.785 22.641 3.428 1 94.12 80 ARG A O 1
ATOM 639 N N . SER A 1 81 ? 4.418 20.906 3.088 1 94.88 81 SER A N 1
ATOM 640 C CA . SER A 1 81 ? 4.574 20.297 4.406 1 94.88 81 SER A CA 1
ATOM 641 C C . SER A 1 81 ? 4.207 18.812 4.383 1 94.88 81 SER A C 1
ATOM 643 O O . SER A 1 81 ? 3.398 18.391 3.561 1 94.88 81 SER A O 1
ATOM 645 N N . THR A 1 82 ? 4.785 18.094 5.262 1 95.31 82 THR A N 1
ATOM 646 C CA . THR A 1 82 ? 4.445 16.688 5.438 1 95.31 82 THR A CA 1
ATOM 647 C C . THR A 1 82 ? 3.912 16.422 6.844 1 95.31 82 THR A C 1
ATOM 649 O O . THR A 1 82 ? 3.838 15.281 7.281 1 95.31 82 THR A O 1
ATOM 652 N N . GLU A 1 83 ? 3.654 17.547 7.418 1 92.62 83 GLU A N 1
ATOM 653 C CA . GLU A 1 83 ? 3.102 17.406 8.758 1 92.62 83 GLU A CA 1
ATOM 654 C C . GLU A 1 83 ? 1.769 16.672 8.734 1 92.62 83 GLU A C 1
ATOM 656 O O . GLU A 1 83 ? 0.941 16.906 7.848 1 92.62 83 GLU A O 1
ATOM 661 N N . GLY A 1 84 ? 1.576 15.742 9.648 1 94.56 84 GLY A N 1
ATOM 662 C CA . GLY A 1 84 ? 0.352 14.953 9.711 1 94.56 84 GLY A CA 1
ATOM 663 C C . GLY A 1 84 ? 0.496 13.57 9.109 1 94.56 84 GLY A C 1
ATOM 664 O O . GLY A 1 84 ? -0.298 12.68 9.406 1 94.56 84 GLY A O 1
ATOM 665 N N . THR A 1 85 ? 1.446 13.469 8.203 1 96.12 85 THR A N 1
ATOM 666 C CA . THR A 1 85 ? 1.684 12.172 7.586 1 96.12 85 THR A CA 1
ATOM 667 C C . THR A 1 85 ? 2.883 11.477 8.227 1 96.12 85 THR A C 1
ATOM 669 O O . THR A 1 85 ? 3.934 12.094 8.414 1 96.12 85 THR A O 1
ATOM 672 N N . SER A 1 86 ? 2.691 10.266 8.594 1 96.12 86 SER A N 1
ATOM 673 C CA . SER A 1 86 ? 3.791 9.5 9.18 1 96.12 86 SER A CA 1
ATOM 674 C C . SER A 1 86 ? 4.734 8.977 8.094 1 96.12 86 SER A C 1
ATOM 676 O O . SER A 1 86 ? 4.32 8.219 7.219 1 96.12 86 SER A O 1
ATOM 678 N N . TYR A 1 87 ? 6.023 9.305 8.258 1 93.06 87 TYR A N 1
ATOM 679 C CA . TYR A 1 87 ? 7.004 8.797 7.309 1 93.06 87 TYR A CA 1
ATOM 680 C C . TYR A 1 87 ? 7.121 7.277 7.398 1 93.06 87 TYR A C 1
ATOM 682 O O . TYR A 1 87 ? 7.348 6.602 6.391 1 93.06 87 TYR A O 1
ATOM 690 N N . LEU A 1 88 ? 6.965 6.766 8.578 1 94.12 88 LEU A N 1
ATOM 691 C CA . LEU A 1 88 ? 7.113 5.332 8.797 1 94.12 88 LEU A CA 1
ATOM 692 C C . LEU A 1 88 ? 6.078 4.547 7.992 1 94.12 88 LEU A C 1
ATOM 694 O O . LEU A 1 88 ? 6.32 3.396 7.617 1 94.12 88 LEU A O 1
ATOM 698 N N . LEU A 1 89 ? 4.938 5.148 7.699 1 96.94 89 LEU A N 1
ATOM 699 C CA . LEU A 1 89 ? 3.963 4.523 6.809 1 96.94 89 LEU A CA 1
ATOM 700 C C . LEU A 1 89 ? 4.609 4.125 5.488 1 96.94 89 LEU A C 1
ATOM 702 O O . LEU A 1 89 ? 4.5 2.977 5.059 1 96.94 89 LEU A O 1
ATOM 706 N N . PHE A 1 90 ? 5.41 4.988 4.922 1 95 90 PHE A N 1
ATOM 707 C CA . PHE A 1 90 ? 6.012 4.793 3.609 1 95 90 PHE A CA 1
ATOM 708 C C . PHE A 1 90 ? 7.27 3.939 3.713 1 95 90 PHE A C 1
ATOM 710 O O . PHE A 1 90 ? 7.516 3.078 2.865 1 95 90 PHE A O 1
ATOM 717 N N . ALA A 1 91 ? 8.023 4.203 4.742 1 91.94 91 ALA A N 1
ATOM 718 C CA . ALA A 1 91 ? 9.266 3.453 4.902 1 91.94 91 ALA A CA 1
ATOM 719 C C . ALA A 1 91 ? 8.992 1.96 5.051 1 91.94 91 ALA A C 1
ATOM 721 O O . ALA A 1 91 ? 9.641 1.137 4.398 1 91.94 91 ALA A O 1
ATOM 722 N N . LEU A 1 92 ? 8.055 1.618 5.855 1 93.94 92 LEU A N 1
ATOM 723 C CA . LEU A 1 92 ? 7.699 0.215 6.039 1 93.94 92 LEU A CA 1
ATOM 724 C C . LEU A 1 92 ? 7.059 -0.354 4.773 1 93.94 92 LEU A C 1
ATOM 726 O O . LEU A 1 92 ? 7.328 -1.499 4.402 1 93.94 92 LEU A O 1
ATOM 730 N N . ALA A 1 93 ? 6.227 0.416 4.141 1 96.25 93 ALA A N 1
ATOM 731 C CA . ALA A 1 93 ? 5.633 -0.017 2.877 1 96.25 93 ALA A CA 1
ATOM 732 C C . ALA A 1 93 ? 6.711 -0.28 1.829 1 96.25 93 ALA A C 1
ATOM 734 O O . ALA A 1 93 ? 6.586 -1.2 1.018 1 96.25 93 ALA A O 1
ATOM 735 N N . MET A 1 94 ? 7.777 0.509 1.833 1 93.5 94 MET A N 1
ATOM 736 C CA . MET A 1 94 ? 8.883 0.323 0.893 1 93.5 94 MET A CA 1
ATOM 737 C C . MET A 1 94 ? 9.57 -1.017 1.123 1 93.5 94 MET A C 1
ATOM 739 O O . MET A 1 94 ? 9.844 -1.751 0.171 1 93.5 94 MET A O 1
ATOM 743 N N . VAL A 1 95 ? 9.836 -1.299 2.336 1 91.62 95 VAL A N 1
ATOM 744 C CA . VAL A 1 95 ? 10.445 -2.586 2.656 1 91.62 95 VAL A CA 1
ATOM 745 C C . VAL A 1 95 ? 9.492 -3.717 2.268 1 91.62 95 VAL A C 1
ATOM 747 O O . VAL A 1 95 ? 9.922 -4.734 1.718 1 91.62 95 VAL A O 1
ATOM 750 N N . GLY A 1 96 ? 8.195 -3.586 2.564 1 95.25 96 GLY A N 1
ATOM 751 C CA . GLY A 1 96 ? 7.195 -4.562 2.156 1 95.25 96 GLY A CA 1
ATOM 752 C C . GLY A 1 96 ? 7.168 -4.797 0.658 1 95.25 96 GLY A C 1
ATOM 753 O O . GLY A 1 96 ? 7.191 -5.941 0.203 1 95.25 96 GLY A O 1
ATOM 754 N N . ASN A 1 97 ? 7.172 -3.725 -0.102 1 94.81 97 ASN A N 1
ATOM 755 C CA . ASN A 1 97 ? 7.156 -3.832 -1.558 1 94.81 97 ASN A CA 1
ATOM 756 C C . ASN A 1 97 ? 8.445 -4.457 -2.086 1 94.81 97 ASN A C 1
ATOM 758 O O . ASN A 1 97 ? 8.414 -5.223 -3.051 1 94.81 97 ASN A O 1
ATOM 762 N N . CYS A 1 98 ? 9.555 -4.082 -1.495 1 91.12 98 CYS A N 1
ATOM 763 C CA . CYS A 1 98 ? 10.82 -4.68 -1.895 1 91.12 98 CYS A CA 1
ATOM 764 C C . CYS A 1 98 ? 10.812 -6.188 -1.671 1 91.12 98 CYS A C 1
ATOM 766 O O . CYS A 1 98 ? 11.148 -6.957 -2.572 1 91.12 98 CYS A O 1
ATOM 768 N N . THR A 1 99 ? 10.414 -6.609 -0.547 1 91.56 99 THR A N 1
ATOM 769 C CA . THR A 1 99 ? 10.398 -8.031 -0.224 1 91.56 99 THR A CA 1
ATOM 770 C C . THR A 1 99 ? 9.32 -8.758 -1.027 1 91.56 99 THR A C 1
ATOM 772 O O . THR A 1 99 ? 9.508 -9.906 -1.425 1 91.56 99 THR A O 1
ATOM 775 N N . TYR A 1 100 ? 8.18 -8.117 -1.257 1 94.88 100 TYR A N 1
ATOM 776 C CA . TYR A 1 100 ? 7.141 -8.688 -2.109 1 94.88 100 TYR A CA 1
ATOM 777 C C . TYR A 1 100 ? 7.656 -8.898 -3.527 1 94.88 100 TYR A C 1
ATOM 779 O O . TYR A 1 100 ? 7.5 -9.984 -4.094 1 94.88 100 TYR A O 1
ATOM 787 N N . GLY A 1 101 ? 8.242 -7.879 -4.059 1 91.19 101 GLY A N 1
ATOM 788 C CA . GLY A 1 101 ? 8.828 -8.039 -5.387 1 91.19 101 GLY A CA 1
ATOM 789 C C . GLY A 1 101 ? 9.859 -9.141 -5.457 1 91.19 101 GLY A C 1
ATOM 790 O O . GLY A 1 101 ? 9.852 -9.945 -6.395 1 91.19 101 GLY A O 1
ATOM 791 N N . LEU A 1 102 ? 10.688 -9.164 -4.516 1 88.31 102 LEU A N 1
ATOM 792 C CA . LEU A 1 102 ? 11.703 -10.211 -4.445 1 88.31 102 LEU A CA 1
ATOM 793 C C . LEU A 1 102 ? 11.055 -11.586 -4.363 1 88.31 102 LEU A C 1
ATOM 795 O O . LEU A 1 102 ? 11.539 -12.539 -4.98 1 88.31 102 LEU A O 1
ATOM 799 N N . SER A 1 103 ? 9.953 -11.766 -3.635 1 90.94 103 SER A N 1
ATOM 800 C CA . SER A 1 103 ? 9.258 -13.039 -3.504 1 90.94 103 SER A CA 1
ATOM 801 C C . SER A 1 103 ? 8.773 -13.547 -4.859 1 90.94 103 SER A C 1
ATOM 803 O O . SER A 1 103 ? 8.805 -14.75 -5.117 1 90.94 103 SER A O 1
ATOM 805 N N . LEU A 1 104 ? 8.352 -12.664 -5.691 1 88.5 104 LEU A N 1
ATOM 806 C CA . LEU A 1 104 ? 7.902 -13.039 -7.027 1 88.5 104 LEU A CA 1
ATOM 807 C C . LEU A 1 104 ? 9.078 -13.461 -7.898 1 88.5 104 LEU A C 1
ATOM 809 O O . LEU A 1 104 ? 9 -14.453 -8.625 1 88.5 104 LEU A O 1
ATOM 813 N N . VAL A 1 105 ? 10.164 -12.734 -7.789 1 85.31 105 VAL A N 1
ATOM 814 C CA . VAL A 1 105 ? 11.336 -12.984 -8.625 1 85.31 105 VAL A CA 1
ATOM 815 C C . VAL A 1 105 ? 11.984 -14.305 -8.211 1 85.31 105 VAL A C 1
ATOM 817 O O . VAL A 1 105 ? 12.422 -15.078 -9.062 1 85.31 105 VAL A O 1
ATOM 820 N N . LEU A 1 106 ? 11.984 -14.617 -6.957 1 81.94 106 LEU A N 1
ATOM 821 C CA . LEU A 1 106 ? 12.633 -15.82 -6.445 1 81.94 106 LEU A CA 1
ATOM 822 C C . LEU A 1 106 ? 11.828 -17.062 -6.801 1 81.94 106 LEU A C 1
ATOM 824 O O . LEU A 1 106 ? 12.367 -18.172 -6.816 1 81.94 106 LEU A O 1
ATOM 828 N N . LYS A 1 107 ? 10.555 -16.891 -7.113 1 82.88 107 LYS A N 1
ATOM 829 C CA . LYS A 1 107 ? 9.719 -18.031 -7.477 1 82.88 107 LYS A CA 1
ATOM 830 C C . LYS A 1 107 ? 9.805 -18.328 -8.969 1 82.88 107 LYS A C 1
ATOM 832 O O . LYS A 1 107 ? 9.172 -19.266 -9.469 1 82.88 107 LYS A O 1
ATOM 837 N N . MET A 1 108 ? 10.625 -17.578 -9.617 1 80.19 108 MET A N 1
ATOM 838 C CA . MET A 1 108 ? 10.789 -17.766 -11.055 1 80.19 108 MET A CA 1
ATOM 839 C C . MET A 1 108 ? 11.414 -19.125 -11.359 1 80.19 108 MET A C 1
ATOM 841 O O . MET A 1 108 ? 12.352 -19.547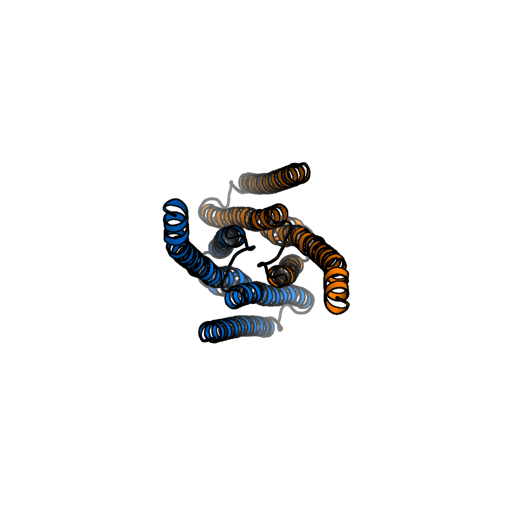 -10.68 1 80.19 108 MET A O 1
ATOM 845 N N . PRO A 1 109 ? 10.773 -19.797 -12.344 1 77.38 109 PRO A N 1
ATOM 846 C CA . PRO A 1 109 ? 11.32 -21.109 -12.695 1 77.38 109 PRO A CA 1
ATOM 847 C C . PRO A 1 109 ? 12.766 -21.031 -13.18 1 77.38 109 PRO A C 1
ATOM 849 O O . PRO A 1 109 ? 13.18 -20.016 -13.734 1 77.38 109 PRO A O 1
ATOM 852 N N . ALA A 1 110 ? 13.453 -22.125 -13.008 1 73.75 110 ALA A N 1
ATOM 853 C CA . ALA A 1 110 ? 14.859 -22.203 -13.398 1 73.75 110 ALA A CA 1
ATOM 854 C C . ALA A 1 110 ? 15.008 -22.328 -14.914 1 73.75 110 ALA A C 1
ATOM 856 O O . ALA A 1 110 ? 15.984 -21.828 -15.484 1 73.75 110 ALA A O 1
ATOM 857 N N . THR A 1 111 ? 13.977 -22.922 -15.484 1 77.44 111 THR A N 1
ATOM 858 C CA . THR A 1 111 ? 14.047 -23.141 -16.922 1 77.44 111 THR A CA 1
ATOM 859 C C . THR A 1 111 ? 13.805 -21.828 -17.688 1 77.44 111 THR A C 1
ATOM 861 O O . THR A 1 111 ? 12.742 -21.234 -17.562 1 77.44 111 THR A O 1
ATOM 864 N N . GLU A 1 112 ? 14.773 -21.438 -18.438 1 74.81 112 GLU A N 1
ATOM 865 C CA . GLU A 1 112 ? 14.789 -20.156 -19.125 1 74.81 112 GLU A CA 1
ATOM 866 C C . GLU A 1 112 ? 13.57 -20 -20.031 1 74.81 112 GLU A C 1
ATOM 868 O O . GLU A 1 112 ? 13 -18.906 -20.125 1 74.81 112 GLU A O 1
ATOM 873 N N . SER A 1 113 ? 13.203 -21.016 -20.719 1 78.94 113 SER A N 1
ATOM 874 C CA . SER A 1 113 ? 12.094 -20.938 -21.656 1 78.94 113 SER A CA 1
ATOM 875 C C . SER A 1 113 ? 10.797 -20.531 -20.953 1 78.94 113 SER A C 1
ATOM 877 O O . SER A 1 113 ? 9.914 -19.938 -21.578 1 78.94 113 SER A O 1
ATOM 879 N N . PHE A 1 114 ? 10.812 -20.828 -19.656 1 79.81 114 PHE A N 1
ATOM 880 C CA . PHE A 1 114 ? 9.562 -20.578 -18.938 1 79.81 114 PHE A CA 1
ATOM 881 C C . PHE A 1 114 ? 9.633 -19.266 -18.172 1 79.81 114 PHE A C 1
ATOM 883 O O . PHE A 1 114 ? 8.625 -18.781 -17.672 1 79.81 114 PHE A O 1
ATOM 890 N N . GLN A 1 115 ? 10.852 -18.703 -18.156 1 78.31 115 GLN A N 1
ATOM 891 C CA . GLN A 1 115 ? 11.031 -17.5 -17.359 1 78.31 115 GLN A CA 1
ATOM 892 C C . GLN A 1 115 ? 10.266 -16.328 -17.969 1 78.31 115 GLN A C 1
ATOM 894 O O . GLN A 1 115 ? 9.625 -15.562 -17.25 1 78.31 115 GLN A O 1
ATOM 899 N N . ALA A 1 116 ? 10.305 -16.234 -19.219 1 76.75 116 ALA A N 1
ATOM 900 C CA . ALA A 1 116 ? 9.633 -15.125 -19.891 1 76.75 116 ALA A CA 1
ATOM 901 C C . ALA A 1 116 ? 8.125 -15.188 -19.688 1 76.75 116 ALA A C 1
ATOM 903 O O . ALA A 1 116 ? 7.488 -14.172 -19.406 1 76.75 116 ALA A O 1
ATOM 904 N N . VAL A 1 117 ? 7.637 -16.391 -19.797 1 80.12 117 VAL A N 1
ATOM 905 C CA . VAL A 1 117 ? 6.199 -16.578 -19.625 1 80.12 117 VAL A CA 1
ATOM 906 C C . VAL A 1 117 ? 5.82 -16.266 -18.172 1 80.12 117 VAL A C 1
ATOM 908 O O . VAL A 1 117 ? 4.816 -15.594 -17.922 1 80.12 117 VAL A O 1
ATOM 911 N N . TYR A 1 118 ? 6.613 -16.719 -17.266 1 80.81 118 TYR A N 1
ATOM 912 C CA . TYR A 1 118 ? 6.379 -16.438 -15.844 1 80.81 118 TYR A CA 1
ATOM 913 C C . TYR A 1 118 ? 6.375 -14.945 -15.57 1 80.81 118 TYR A C 1
ATOM 915 O O . TYR A 1 118 ? 5.461 -14.43 -14.93 1 80.81 118 TYR A O 1
ATOM 923 N N . PHE A 1 119 ? 7.453 -14.336 -16.141 1 78.81 119 PHE A N 1
ATOM 924 C CA . PHE A 1 119 ? 7.594 -12.898 -15.93 1 78.81 119 PHE A CA 1
ATOM 925 C C . PHE A 1 119 ? 6.395 -12.148 -16.5 1 78.81 119 PHE A C 1
ATOM 927 O O . PHE A 1 119 ? 5.848 -11.258 -15.852 1 78.81 119 PHE A O 1
ATOM 934 N N . LEU A 1 120 ? 5.93 -12.547 -17.578 1 79.31 120 LEU A N 1
ATOM 935 C CA . LEU A 1 120 ? 4.797 -11.898 -18.234 1 79.31 120 LEU A CA 1
ATOM 936 C C . LEU A 1 120 ? 3.514 -12.117 -17.438 1 79.31 120 LEU A C 1
ATOM 938 O O . LEU A 1 120 ? 2.703 -11.195 -17.297 1 79.31 120 LEU A O 1
ATOM 942 N N . HIS A 1 121 ? 3.416 -13.297 -16.828 1 83.38 121 HIS A N 1
ATOM 943 C CA . HIS A 1 121 ? 2.213 -13.648 -16.094 1 83.38 121 HIS A CA 1
ATOM 944 C C . HIS A 1 121 ? 2.189 -12.977 -14.719 1 83.38 121 HIS A C 1
ATOM 946 O O . HIS A 1 121 ? 1.146 -12.922 -14.07 1 83.38 121 HIS A O 1
ATOM 952 N N . HIS A 1 122 ? 3.342 -12.398 -14.312 1 86.94 122 HIS A N 1
ATOM 953 C CA . HIS A 1 122 ? 3.408 -11.758 -13.008 1 86.94 122 HIS A CA 1
ATOM 954 C C . HIS A 1 122 ? 3.688 -10.266 -13.141 1 86.94 122 HIS A C 1
ATOM 956 O O . HIS A 1 122 ? 3.873 -9.578 -12.133 1 86.94 122 HIS A O 1
ATOM 962 N N . LEU A 1 123 ? 3.535 -9.719 -14.242 1 87.06 123 LEU A N 1
ATOM 963 C CA . LEU A 1 123 ? 3.967 -8.367 -14.57 1 87.06 123 LEU A CA 1
ATOM 964 C C . LEU A 1 123 ? 3.121 -7.336 -13.828 1 87.06 123 LEU A C 1
ATOM 966 O O . LEU A 1 123 ? 3.656 -6.387 -13.25 1 87.06 123 LEU A O 1
ATOM 970 N N . PRO A 1 124 ? 1.78 -7.477 -13.734 1 90.25 124 PRO A N 1
ATOM 971 C CA . PRO A 1 124 ? 1.007 -6.434 -13.047 1 90.25 124 PRO A CA 1
ATOM 972 C C . PRO A 1 124 ? 1.395 -6.281 -11.578 1 90.25 124 PRO A C 1
ATOM 974 O O . PRO A 1 124 ? 1.459 -5.16 -11.07 1 90.25 124 PRO A O 1
ATOM 977 N N . TRP A 1 125 ? 1.723 -7.348 -11 1 93.38 125 TRP A N 1
ATOM 978 C CA . TRP A 1 125 ? 2.043 -7.34 -9.57 1 93.38 125 TRP A CA 1
ATOM 979 C C . TRP A 1 125 ? 3.465 -6.848 -9.336 1 93.38 125 TRP A C 1
ATOM 981 O O . TRP A 1 125 ? 3.738 -6.176 -8.336 1 93.38 125 TRP A O 1
ATOM 991 N N . LEU A 1 126 ? 4.324 -7.125 -10.312 1 90.44 126 LEU A N 1
ATOM 992 C CA . LEU A 1 126 ? 5.691 -6.617 -10.234 1 90.44 126 LEU A CA 1
ATOM 993 C C . LEU A 1 126 ? 5.719 -5.105 -10.422 1 90.44 126 LEU A C 1
ATOM 995 O O . LEU A 1 126 ? 6.375 -4.391 -9.664 1 90.44 126 LEU A O 1
ATOM 999 N N . ILE A 1 127 ? 5.027 -4.613 -11.383 1 90.69 127 ILE A N 1
ATOM 1000 C CA . ILE A 1 127 ? 4.957 -3.18 -11.633 1 90.69 127 ILE A CA 1
ATOM 1001 C C . ILE A 1 127 ? 4.293 -2.48 -10.445 1 90.69 127 ILE A C 1
ATOM 1003 O O . ILE A 1 127 ? 4.723 -1.4 -10.039 1 90.69 127 ILE A O 1
ATOM 1007 N N . GLY A 1 128 ? 3.232 -3.107 -9.961 1 94.38 128 GLY A N 1
ATOM 1008 C CA . GLY A 1 128 ? 2.576 -2.551 -8.789 1 94.38 128 GLY A CA 1
ATOM 1009 C C . GLY A 1 128 ? 3.506 -2.398 -7.602 1 94.38 128 GLY A C 1
ATOM 1010 O O . GLY A 1 128 ? 3.475 -1.38 -6.906 1 94.38 128 GLY A O 1
ATOM 1011 N N . SER A 1 129 ? 4.328 -3.377 -7.379 1 94.38 129 SER A N 1
ATOM 1012 C CA . SER A 1 129 ? 5.227 -3.348 -6.227 1 94.38 129 SER A CA 1
ATOM 1013 C C . SER A 1 129 ? 6.391 -2.389 -6.457 1 94.38 129 SER A C 1
ATOM 1015 O O . SER A 1 129 ? 6.574 -1.436 -5.699 1 94.38 129 SER A O 1
ATOM 1017 N N . PHE A 1 130 ? 7.141 -2.473 -7.578 1 89.44 130 PHE A N 1
ATOM 1018 C CA . PHE A 1 130 ? 8.32 -1.658 -7.832 1 89.44 130 PHE A CA 1
ATOM 1019 C C . PHE A 1 130 ? 7.93 -0.247 -8.25 1 89.44 130 PHE A C 1
ATOM 1021 O O . PHE A 1 130 ? 8.648 0.714 -7.965 1 89.44 130 PHE A O 1
ATOM 1028 N N . GLY A 1 131 ? 6.812 -0.099 -8.93 1 91.62 131 GLY A N 1
ATOM 1029 C CA . GLY A 1 131 ? 6.309 1.226 -9.258 1 91.62 131 GLY A CA 1
ATOM 1030 C C . GLY A 1 131 ? 5.969 2.055 -8.031 1 91.62 131 GLY A C 1
ATOM 1031 O O . GLY A 1 131 ? 6.309 3.236 -7.965 1 91.62 131 GLY A O 1
ATOM 1032 N N . VAL A 1 132 ? 5.305 1.386 -7.109 1 95.5 132 VAL A N 1
ATOM 1033 C CA . VAL A 1 132 ? 4.969 2.068 -5.863 1 95.5 132 VAL A CA 1
ATOM 1034 C C . VAL A 1 132 ? 6.246 2.414 -5.102 1 95.5 132 VAL A C 1
ATOM 1036 O O . VAL A 1 132 ? 6.363 3.504 -4.539 1 95.5 132 VAL A O 1
ATOM 1039 N N . LEU A 1 133 ? 7.164 1.506 -5.102 1 91.12 133 LEU A N 1
ATOM 1040 C CA . LEU A 1 133 ? 8.461 1.765 -4.48 1 91.12 133 LEU A CA 1
ATOM 1041 C C . LEU A 1 133 ? 9.109 3.008 -5.078 1 91.12 133 LEU A C 1
ATOM 1043 O O . LEU A 1 133 ? 9.633 3.852 -4.344 1 91.12 133 LEU A O 1
ATOM 1047 N N . PHE A 1 134 ? 9.047 3.135 -6.32 1 89.31 134 PHE A N 1
ATOM 1048 C CA . PHE A 1 134 ? 9.602 4.285 -7.023 1 89.31 134 PHE A CA 1
ATOM 1049 C C . PHE A 1 134 ? 8.891 5.566 -6.605 1 89.31 134 PHE A C 1
ATOM 1051 O O . PHE A 1 134 ? 9.531 6.586 -6.344 1 89.31 134 PHE A O 1
ATOM 1058 N N . LEU A 1 135 ? 7.609 5.574 -6.555 1 93.06 135 LEU A N 1
ATOM 1059 C CA . LEU A 1 135 ? 6.848 6.75 -6.148 1 93.06 135 LEU A CA 1
ATOM 1060 C C . LEU A 1 135 ? 7.141 7.113 -4.695 1 93.06 135 LEU A C 1
ATOM 1062 O O . LEU A 1 135 ? 7.156 8.289 -4.336 1 93.06 135 LEU A O 1
ATOM 1066 N N . ASP A 1 136 ? 7.422 6.105 -3.889 1 93.75 136 ASP A N 1
ATOM 1067 C CA . ASP A 1 136 ? 7.738 6.355 -2.484 1 93.75 136 ASP A CA 1
ATOM 1068 C C . ASP A 1 136 ? 9.078 7.066 -2.346 1 93.75 136 ASP A C 1
ATOM 1070 O O . ASP A 1 136 ? 9.328 7.75 -1.348 1 93.75 136 ASP A O 1
ATOM 1074 N N . ILE A 1 137 ? 9.898 6.906 -3.318 1 88.31 137 ILE A N 1
ATOM 1075 C CA . ILE A 1 137 ? 11.133 7.68 -3.326 1 88.31 137 ILE A CA 1
ATOM 1076 C C . ILE A 1 137 ? 10.812 9.164 -3.453 1 88.31 137 ILE A C 1
ATOM 1078 O O . ILE A 1 137 ? 11.422 10 -2.775 1 88.31 137 ILE A O 1
ATOM 1082 N N . PHE A 1 138 ? 9.852 9.469 -4.219 1 90.75 138 PHE A N 1
ATOM 1083 C CA . PHE A 1 138 ? 9.422 10.859 -4.352 1 90.75 138 PHE A CA 1
ATOM 1084 C C . PHE A 1 138 ? 8.781 11.352 -3.061 1 90.75 138 PHE A C 1
ATOM 1086 O O . PHE A 1 138 ? 8.984 12.5 -2.658 1 90.75 138 PHE A O 1
ATOM 1093 N N . VAL A 1 139 ? 8.008 10.477 -2.457 1 94.06 139 VAL A N 1
ATOM 1094 C CA . VAL A 1 139 ? 7.426 10.836 -1.168 1 94.06 139 VAL A CA 1
ATOM 1095 C C . VAL A 1 139 ? 8.539 11.102 -0.156 1 94.06 139 VAL A C 1
ATOM 1097 O O . VAL A 1 139 ? 8.484 12.086 0.589 1 94.06 139 VAL A O 1
ATOM 1100 N N . THR A 1 140 ? 9.516 10.25 -0.174 1 90.75 140 THR A N 1
ATOM 1101 C CA . THR A 1 140 ? 10.656 10.406 0.731 1 90.75 140 THR A CA 1
ATOM 1102 C C . THR A 1 140 ? 11.375 11.719 0.47 1 90.75 140 THR A C 1
ATOM 1104 O O . THR A 1 140 ? 11.734 12.438 1.409 1 90.75 140 THR A O 1
ATOM 1107 N N . ALA A 1 141 ? 11.547 12.062 -0.755 1 89.12 141 ALA A N 1
ATOM 1108 C CA . ALA A 1 141 ? 12.18 13.328 -1.118 1 89.12 141 ALA A CA 1
ATOM 1109 C C . ALA A 1 141 ? 11.383 14.516 -0.583 1 89.12 141 ALA A C 1
ATOM 1111 O O . ALA A 1 141 ? 11.961 15.5 -0.114 1 89.12 141 ALA A O 1
ATOM 1112 N N . GLN A 1 142 ? 10.078 14.461 -0.605 1 92.81 142 GLN A N 1
ATOM 1113 C CA . GLN A 1 142 ? 9.25 15.531 -0.078 1 92.81 142 GLN A CA 1
ATOM 1114 C C . GLN A 1 142 ? 9.414 15.664 1.434 1 92.81 142 GLN A C 1
ATOM 1116 O O . GLN A 1 142 ? 9.398 16.781 1.969 1 92.81 142 GLN A O 1
ATOM 1121 N N . PHE A 1 143 ? 9.516 14.508 2.09 1 89.88 143 PHE A N 1
ATOM 1122 C CA . PHE A 1 143 ? 9.75 14.555 3.529 1 89.88 143 PHE A CA 1
ATOM 1123 C C . PHE A 1 143 ? 11.055 15.273 3.848 1 89.88 143 PHE A C 1
ATOM 1125 O O . PHE A 1 143 ? 11.109 16.078 4.777 1 89.88 143 PHE A O 1
ATOM 1132 N N . ILE A 1 144 ? 12.062 15 3.098 1 86.75 144 ILE A N 1
ATOM 1133 C CA . ILE A 1 144 ? 13.367 15.617 3.309 1 86.75 144 ILE A CA 1
ATOM 1134 C C . ILE A 1 144 ? 13.297 17.109 2.969 1 86.75 144 ILE A C 1
ATOM 1136 O O . ILE A 1 144 ? 13.711 17.953 3.764 1 86.75 144 ILE A O 1
ATOM 1140 N N . LEU A 1 145 ? 12.688 17.453 1.901 1 87.81 145 LEU A N 1
ATOM 1141 C CA . LEU A 1 145 ? 12.625 18.812 1.398 1 87.81 145 LEU A CA 1
ATOM 1142 C C . LEU A 1 145 ? 11.812 19.703 2.336 1 87.81 145 LEU A C 1
ATOM 1144 O O . LEU A 1 145 ? 12.234 20.812 2.672 1 87.81 145 LEU A O 1
ATOM 1148 N N . TYR A 1 146 ? 10.688 19.234 2.83 1 90.31 146 TYR A N 1
ATOM 1149 C CA . TYR A 1 146 ? 9.789 20.094 3.594 1 90.31 146 TYR A CA 1
ATOM 1150 C C . TYR A 1 146 ? 10.18 20.109 5.066 1 90.31 146 TYR A C 1
ATOM 1152 O O . TYR A 1 146 ? 9.766 21 5.812 1 90.31 146 TYR A O 1
ATOM 1160 N N . ARG A 1 147 ? 10.891 19.094 5.527 1 84.19 147 ARG A N 1
ATOM 1161 C CA . ARG A 1 147 ? 11.477 19.172 6.863 1 84.19 147 ARG A CA 1
ATOM 1162 C C . ARG A 1 147 ? 12.562 20.234 6.93 1 84.19 147 ARG A C 1
ATOM 1164 O O . ARG A 1 147 ? 12.633 21 7.898 1 84.19 147 ARG A O 1
ATOM 1171 N N . GLN A 1 148 ? 13.367 20.297 5.984 1 77.06 148 GLN A N 1
ATOM 1172 C CA . GLN A 1 148 ? 14.422 21.312 5.8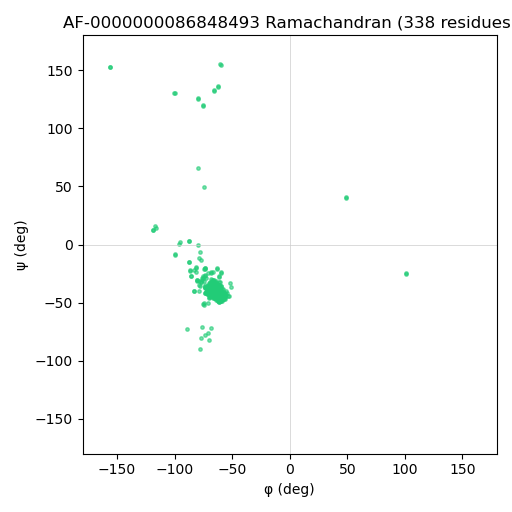91 1 77.06 148 GLN A CA 1
ATOM 1173 C C . GLN A 1 148 ? 13.836 22.719 5.816 1 77.06 148 GLN A C 1
ATOM 1175 O O . GLN A 1 148 ? 14.367 23.641 6.426 1 77.06 148 GLN A O 1
ATOM 1180 N N . HIS A 1 149 ? 12.781 22.844 5.117 1 79.25 149 HIS A N 1
ATOM 1181 C CA . HIS A 1 149 ? 12.125 24.141 4.988 1 79.25 149 HIS A CA 1
ATOM 1182 C C . HIS A 1 149 ? 11.562 24.609 6.324 1 79.25 149 HIS A C 1
ATOM 1184 O O . HIS A 1 149 ? 11.656 25.797 6.66 1 79.25 149 HIS A O 1
ATOM 1190 N N . LYS A 1 150 ? 11.062 23.75 7.012 1 77.81 150 LYS A N 1
ATOM 1191 C CA . LYS A 1 150 ? 10.508 24.094 8.32 1 77.81 150 LYS A CA 1
ATOM 1192 C C . LYS A 1 150 ? 11.617 24.484 9.297 1 77.81 150 LYS A C 1
ATOM 1194 O O . LYS A 1 150 ? 11.461 25.438 10.07 1 77.81 150 LYS A O 1
ATOM 1199 N N . GLU A 1 151 ? 12.688 23.766 9.227 1 74.75 151 GLU A N 1
ATOM 1200 C CA . GLU A 1 151 ? 13.82 24.062 10.094 1 74.75 151 GLU A CA 1
ATOM 1201 C C . GLU A 1 151 ? 14.43 25.422 9.758 1 74.75 151 GLU A C 1
ATOM 1203 O O . GLU A 1 151 ? 14.82 26.172 10.656 1 74.75 151 GLU A O 1
ATOM 1208 N N . ARG A 1 152 ? 14.414 25.734 8.539 1 76.06 152 ARG A N 1
ATOM 1209 C CA . ARG A 1 152 ? 14.945 27.031 8.109 1 76.06 152 ARG A CA 1
ATOM 1210 C C . ARG A 1 152 ? 14.023 28.172 8.531 1 76.06 152 ARG A C 1
ATOM 1212 O O . ARG A 1 152 ? 14.492 29.219 8.969 1 76.06 152 ARG A O 1
ATOM 1219 N N . GLU A 1 153 ? 12.828 27.984 8.445 1 77.75 153 GLU A N 1
ATOM 1220 C CA . GLU A 1 153 ? 11.852 28.984 8.836 1 77.75 153 GLU A CA 1
ATOM 1221 C C . GLU A 1 153 ? 11.859 29.219 10.344 1 77.75 153 GLU A C 1
ATOM 1223 O O . GLU A 1 153 ? 11.781 30.359 10.805 1 77.75 153 GLU A O 1
ATOM 1228 N N . SER A 1 154 ? 12 28.141 11.039 1 74.94 154 SER A N 1
ATOM 1229 C CA . SER A 1 154 ? 12.047 28.25 12.492 1 74.94 154 SER A CA 1
ATOM 1230 C C . SER A 1 154 ? 13.32 28.953 12.945 1 74.94 154 SER A C 1
ATOM 1232 O O . SER A 1 154 ? 13.289 29.719 13.914 1 74.94 154 SER A O 1
ATOM 1234 N N . GLY A 1 155 ? 14.375 28.688 12.203 1 72.69 155 GLY A N 1
ATOM 1235 C CA . GLY A 1 155 ? 15.617 29.375 12.492 1 72.69 155 GLY A CA 1
ATOM 1236 C C . GLY A 1 155 ? 15.547 30.859 12.219 1 72.69 155 GLY A C 1
ATOM 1237 O O . GLY A 1 155 ? 16.078 31.672 12.992 1 72.69 155 GLY A O 1
ATOM 1238 N N . LEU A 1 156 ? 14.914 31.234 11.273 1 77.12 156 LEU A N 1
ATOM 1239 C CA . LEU A 1 156 ? 14.773 32.625 10.906 1 77.12 156 LEU A 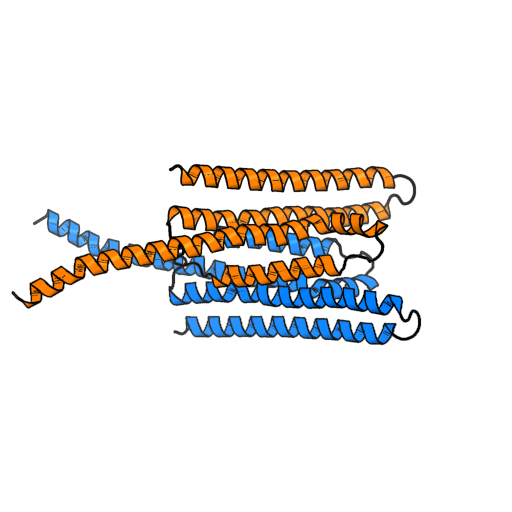CA 1
ATOM 1240 C C . LEU A 1 156 ? 13.906 33.375 11.922 1 77.12 156 LEU A C 1
ATOM 1242 O O . LEU A 1 156 ? 14.211 34.5 12.297 1 77.12 156 LEU A O 1
ATOM 1246 N N . VAL A 1 157 ? 12.82 32.781 12.367 1 74.81 157 VAL A N 1
ATOM 1247 C CA . VAL A 1 157 ? 11.938 33.375 13.359 1 74.81 157 VAL A CA 1
ATOM 1248 C C . VAL A 1 157 ? 12.68 33.531 14.688 1 74.81 157 VAL A C 1
ATOM 1250 O O . VAL A 1 157 ? 12.539 34.562 15.375 1 74.81 157 VAL A O 1
ATOM 1253 N N . ALA A 1 158 ? 13.562 32.562 15.055 1 77.31 158 ALA A N 1
ATOM 1254 C CA . ALA A 1 158 ? 14.352 32.625 16.281 1 77.31 158 ALA A CA 1
ATOM 1255 C C . ALA A 1 158 ? 15.367 33.75 16.234 1 77.31 158 ALA A C 1
ATOM 1257 O O . ALA A 1 158 ? 15.594 34.438 17.234 1 77.31 158 ALA A O 1
ATOM 1258 N N . LEU A 1 159 ? 15.797 34 15.094 1 76.56 159 LEU A N 1
ATOM 1259 C CA . LEU A 1 159 ? 16.781 35.062 14.93 1 76.56 159 LEU A CA 1
ATOM 1260 C C . LEU A 1 159 ? 16.109 36.438 15.031 1 76.56 159 LEU A C 1
ATOM 1262 O O . LEU A 1 159 ? 16.719 37.406 15.539 1 76.56 159 LEU A O 1
ATOM 1266 N N . GLU A 1 160 ? 14.859 36.531 14.633 1 75.5 160 GLU A N 1
ATOM 1267 C CA . GLU A 1 160 ? 14.133 37.781 14.672 1 75.5 160 GLU A CA 1
ATOM 1268 C C . GLU A 1 160 ? 13.602 38.062 16.078 1 75.5 160 GLU A C 1
ATOM 1270 O O . GLU A 1 160 ? 13.531 39.219 16.484 1 75.5 160 GLU A O 1
ATOM 1275 N N . VAL A 1 161 ? 13.297 37 16.781 1 75.81 161 VAL A N 1
ATOM 1276 C CA . VAL A 1 161 ? 12.688 37.188 18.094 1 75.81 161 VAL A CA 1
ATOM 1277 C C . VAL A 1 161 ? 13.773 37.375 19.141 1 75.81 161 VAL A C 1
ATOM 1279 O O . VAL A 1 161 ? 13.57 38.094 20.125 1 75.81 161 VAL A O 1
ATOM 1282 N N . GLU A 1 162 ? 14.93 36.844 18.922 1 72.94 162 GLU A N 1
ATOM 1283 C CA . GLU A 1 162 ? 16.016 36.906 19.891 1 72.94 162 GLU A CA 1
ATOM 1284 C C . GLU A 1 162 ? 16.391 38.375 20.188 1 72.94 162 GLU A C 1
ATOM 1286 O O . GLU A 1 162 ? 16.5 38.75 21.359 1 72.94 162 GLU A O 1
ATOM 1291 N N . PRO A 1 163 ? 16.594 39.219 19.312 1 71.75 163 PRO A N 1
ATOM 1292 C CA . PRO A 1 163 ? 16.938 40.594 19.641 1 71.75 163 PRO A CA 1
ATOM 1293 C C . PRO A 1 163 ? 15.789 41.344 20.312 1 71.75 163 PRO A C 1
ATOM 1295 O O . PRO A 1 163 ? 16.031 42.219 21.141 1 71.75 163 PRO A O 1
ATOM 1298 N N . LEU A 1 164 ? 14.594 41 19.984 1 70.31 164 LEU A N 1
ATOM 1299 C CA . LEU A 1 164 ? 13.438 41.656 20.578 1 70.31 164 LEU A CA 1
ATOM 1300 C C . LEU A 1 164 ? 13.32 41.344 22.062 1 70.31 164 LEU A C 1
ATOM 1302 O O . LEU A 1 164 ? 12.945 42.188 22.859 1 70.31 164 LEU A O 1
ATOM 1306 N N . LEU A 1 165 ? 13.734 40.188 22.406 1 70.88 165 LEU A N 1
ATOM 1307 C CA . LEU A 1 165 ? 13.703 39.75 23.797 1 70.88 165 LEU A CA 1
ATOM 1308 C C . LEU A 1 165 ? 14.859 40.375 24.578 1 70.88 165 LEU A C 1
ATOM 1310 O O . LEU A 1 165 ? 14.703 40.75 25.734 1 70.88 165 LEU A O 1
ATOM 1314 N N . VAL A 1 166 ? 15.953 40.531 23.938 1 73.38 166 VAL A N 1
ATOM 1315 C CA . VAL A 1 166 ? 17.125 41.094 24.594 1 73.38 166 VAL A CA 1
ATOM 1316 C C . VAL A 1 166 ? 16.922 42.594 24.797 1 73.38 166 VAL A C 1
ATOM 1318 O O . VAL A 1 166 ? 17.266 43.156 25.844 1 73.38 166 VAL A O 1
ATOM 1321 N N . ASN A 1 167 ? 16.297 43.281 23.891 1 71.25 167 ASN A N 1
ATOM 1322 C CA . ASN A 1 167 ? 16.047 44.719 24 1 71.25 167 ASN A CA 1
ATOM 1323 C C . ASN A 1 167 ? 14.977 45 25.031 1 71.25 167 ASN A C 1
ATOM 1325 O O . ASN A 1 167 ? 15.031 46.062 25.703 1 71.25 167 ASN A O 1
ATOM 1329 N N . GLU A 1 168 ? 14.086 44.125 25.25 1 69.69 168 GLU A N 1
ATOM 1330 C CA . GLU A 1 168 ? 13.047 44.312 26.25 1 69.69 168 GLU A CA 1
ATOM 1331 C C . GLU A 1 168 ? 13.609 44.156 27.656 1 69.69 168 GLU A C 1
ATOM 1333 O O . GLU A 1 168 ? 13.164 44.844 28.594 1 69.69 168 GLU A O 1
ATOM 1338 N N . GLU A 1 169 ? 14.594 43.469 27.844 1 71.19 169 GLU A N 1
ATOM 1339 C CA . GLU A 1 169 ? 15.203 43.281 29.156 1 71.19 169 GLU A CA 1
ATOM 1340 C C . GLU A 1 169 ? 16.141 44.438 29.516 1 71.19 169 GLU A C 1
ATOM 1342 O O . GLU A 1 169 ? 16.312 44.75 30.688 1 71.19 169 GLU A O 1
ATOM 1347 N N . THR A 1 170 ? 16.656 45.188 28.609 1 68.44 170 THR A N 1
ATOM 1348 C CA . THR A 1 170 ? 17.578 46.281 28.875 1 68.44 170 THR A CA 1
ATOM 1349 C C . THR A 1 170 ? 16.812 47.594 28.938 1 68.44 170 THR A C 1
ATOM 1351 O O . THR A 1 170 ? 17.375 48.625 29.328 1 68.44 170 THR A O 1
ATOM 1354 N N . ALA A 1 171 ? 15.5 47.469 28.75 1 56.41 171 ALA A N 1
ATOM 1355 C CA . ALA A 1 171 ? 14.711 48.688 28.891 1 56.41 171 ALA A CA 1
ATOM 1356 C C . ALA A 1 171 ? 14.008 48.719 30.25 1 56.41 171 ALA A C 1
ATOM 1358 O O . ALA A 1 171 ? 13.688 47.688 30.812 1 56.41 171 ALA A O 1
ATOM 1359 N N . ILE B 1 1 ? -5.48 9.047 27.703 1 36.91 1 ILE B N 1
ATOM 1360 C CA . ILE B 1 1 ? -4.559 8.07 28.266 1 36.91 1 ILE B CA 1
ATOM 1361 C C . ILE B 1 1 ? -5.078 6.656 28 1 36.91 1 ILE B C 1
ATOM 1363 O O . ILE B 1 1 ? -4.305 5.766 27.641 1 36.91 1 ILE B O 1
ATOM 1367 N N . LEU B 1 2 ? -6.418 6.504 28.125 1 41.47 2 LEU B N 1
ATOM 1368 C CA . LEU B 1 2 ? -7.059 5.199 28 1 41.47 2 LEU B CA 1
ATOM 1369 C C . LEU B 1 2 ? -7.059 4.727 26.547 1 41.47 2 LEU B C 1
ATOM 1371 O O . LEU B 1 2 ? -6.836 3.545 26.281 1 41.47 2 LEU B O 1
ATOM 1375 N N . GLY B 1 3 ? -7.234 5.727 25.734 1 42.38 3 GLY B N 1
ATOM 1376 C CA . GLY B 1 3 ? -7.305 5.48 24.312 1 42.38 3 GLY B CA 1
ATOM 1377 C C . GLY B 1 3 ? -5.996 4.977 23.719 1 42.38 3 GLY B C 1
ATOM 1378 O O . GLY B 1 3 ? -6 4.176 22.781 1 42.38 3 GLY B O 1
ATOM 1379 N N . SER B 1 4 ? -4.941 5.457 24.375 1 49.97 4 SER B N 1
ATOM 1380 C CA . SER B 1 4 ? -3.592 5.086 23.969 1 49.97 4 SER B CA 1
ATOM 1381 C C . SER B 1 4 ? -3.301 3.623 24.281 1 49.97 4 SER B C 1
ATOM 1383 O O . SER B 1 4 ? -2.684 2.916 23.484 1 49.97 4 SER B O 1
ATOM 1385 N N . LYS B 1 5 ? -3.846 3.207 25.422 1 53.16 5 LYS B N 1
ATOM 1386 C CA . LYS B 1 5 ? -3.545 1.846 25.844 1 53.16 5 LYS B CA 1
ATOM 1387 C C . LYS B 1 5 ? -4.254 0.818 24.969 1 53.16 5 LYS B C 1
ATOM 1389 O O . LYS B 1 5 ? -3.676 -0.213 24.625 1 53.16 5 LYS B O 1
ATOM 1394 N N . SER B 1 6 ? -5.457 1.191 24.625 1 51.28 6 SER B N 1
ATOM 1395 C CA . SER B 1 6 ? -6.242 0.251 23.828 1 51.28 6 SER B CA 1
ATOM 1396 C C . SER B 1 6 ? -5.668 0.098 22.422 1 51.28 6 SER B C 1
ATOM 1398 O O . SER B 1 6 ? -5.555 -1.019 21.922 1 51.28 6 SER B O 1
ATOM 1400 N N . LEU B 1 7 ? -5.23 1.133 21.969 1 47.53 7 LEU B N 1
ATOM 1401 C CA . LEU B 1 7 ? -4.645 1.091 20.625 1 47.53 7 LEU B CA 1
ATOM 1402 C C . LEU B 1 7 ? -3.312 0.346 20.641 1 47.53 7 LEU B C 1
ATOM 1404 O O . LEU B 1 7 ? -3.035 -0.458 19.75 1 47.53 7 LEU B O 1
ATOM 1408 N N . LYS B 1 8 ? -2.535 0.648 21.688 1 50.53 8 LYS B N 1
ATOM 1409 C CA . LYS B 1 8 ? -1.292 -0.095 21.859 1 50.53 8 LYS B CA 1
ATOM 1410 C C . LYS B 1 8 ? -1.555 -1.597 21.938 1 50.53 8 LYS B C 1
ATOM 1412 O O . LYS B 1 8 ? -0.861 -2.389 21.297 1 50.53 8 LYS B O 1
ATOM 1417 N N . ASN B 1 9 ? -2.568 -1.959 22.719 1 53.25 9 ASN B N 1
ATOM 1418 C CA . ASN B 1 9 ? -2.92 -3.367 22.859 1 53.25 9 ASN B CA 1
ATOM 1419 C C . ASN B 1 9 ? -3.395 -3.965 21.531 1 53.25 9 ASN B C 1
ATOM 1421 O O . ASN B 1 9 ? -3.047 -5.098 21.203 1 53.25 9 ASN B O 1
ATOM 1425 N N . PHE B 1 10 ? -4.148 -3.223 20.875 1 50.72 10 PHE B N 1
ATOM 1426 C CA . PHE B 1 10 ? -4.652 -3.689 19.578 1 50.72 10 PHE B CA 1
ATOM 1427 C C . PHE B 1 10 ? -3.51 -3.887 18.594 1 50.72 10 PHE B C 1
ATOM 1429 O O . PHE B 1 10 ? -3.457 -4.898 17.891 1 50.72 10 PHE B O 1
ATOM 1436 N N . CYS B 1 11 ? -2.605 -3 18.609 1 47.56 11 CYS B N 1
ATOM 1437 C CA . CYS B 1 11 ? -1.443 -3.084 17.734 1 47.56 11 CYS B CA 1
ATOM 1438 C C . CYS B 1 11 ? -0.574 -4.281 18.094 1 47.56 11 CYS B C 1
ATOM 1440 O O . CYS B 1 11 ? -0.127 -5.02 17.203 1 47.56 11 CYS B O 1
ATOM 1442 N N . ILE B 1 12 ? -0.388 -4.48 19.344 1 52.22 12 ILE B N 1
ATOM 1443 C CA . ILE B 1 12 ? 0.401 -5.609 19.828 1 52.22 12 ILE B CA 1
ATOM 1444 C C . ILE B 1 12 ? -0.287 -6.922 19.438 1 52.22 12 ILE B C 1
ATOM 1446 O O . ILE B 1 12 ? 0.361 -7.852 18.969 1 52.22 12 ILE B O 1
ATOM 1450 N N . THR B 1 13 ? -1.606 -6.941 19.594 1 53.72 13 THR B N 1
ATOM 1451 C CA . THR B 1 13 ? -2.355 -8.141 19.25 1 53.72 13 THR B CA 1
ATOM 1452 C C . THR B 1 13 ? -2.254 -8.422 17.75 1 53.72 13 THR B C 1
ATOM 1454 O O . THR B 1 13 ? -2.074 -9.57 17.328 1 53.72 13 THR B O 1
ATOM 1457 N N . TRP B 1 14 ? -2.354 -7.465 17 1 48.53 14 TRP B N 1
ATOM 1458 C CA . TRP B 1 14 ? -2.289 -7.625 15.555 1 48.53 14 TRP B CA 1
ATOM 1459 C C . TRP B 1 14 ? -0.903 -8.086 15.117 1 48.53 14 TRP B C 1
ATOM 1461 O O . TRP B 1 14 ? -0.777 -8.969 14.258 1 48.53 14 TRP B O 1
ATOM 1471 N N . ILE B 1 15 ? 0.116 -7.598 15.773 1 51.75 15 ILE B N 1
ATOM 1472 C CA . ILE B 1 15 ? 1.488 -8.023 15.523 1 51.75 15 ILE B CA 1
ATOM 1473 C C . ILE B 1 15 ? 1.647 -9.5 15.898 1 51.75 15 ILE B C 1
ATOM 1475 O O . ILE B 1 15 ? 2.244 -10.273 15.156 1 51.75 15 ILE B O 1
ATOM 1479 N N . VAL B 1 16 ? 1.075 -9.875 17.031 1 53.88 16 VAL B N 1
ATOM 1480 C CA . VAL B 1 16 ? 1.16 -11.242 17.516 1 53.88 16 VAL B CA 1
ATOM 1481 C C . VAL B 1 16 ? 0.424 -12.18 16.562 1 53.88 16 VAL B C 1
ATOM 1483 O O . VAL B 1 16 ? 0.929 -13.25 16.219 1 53.88 16 VAL B O 1
ATOM 1486 N N . VAL B 1 17 ? -0.72 -11.773 16.125 1 54.06 17 VAL B N 1
ATOM 1487 C CA . VAL B 1 17 ? -1.5 -12.602 15.211 1 54.06 17 VAL B CA 1
ATOM 1488 C C . VAL B 1 17 ? -0.751 -12.758 13.891 1 54.06 17 VAL B C 1
ATOM 1490 O O . VAL B 1 17 ? -0.677 -13.859 13.336 1 54.06 17 VAL B O 1
ATOM 1493 N N . CYS B 1 18 ? -0.178 -11.641 13.453 1 47.66 18 CYS B N 1
ATOM 1494 C CA . CYS B 1 18 ? 0.573 -11.672 12.203 1 47.66 18 CYS B CA 1
ATOM 1495 C C . CYS B 1 18 ? 1.803 -12.562 12.328 1 47.66 18 CYS B C 1
ATOM 1497 O O . CYS B 1 18 ? 2.084 -13.367 11.438 1 47.66 18 CYS B O 1
ATOM 1499 N N . ILE B 1 19 ? 2.494 -12.477 13.438 1 52.72 19 ILE B N 1
ATOM 1500 C CA . ILE B 1 19 ? 3.637 -13.336 13.711 1 52.72 19 ILE B CA 1
ATOM 1501 C C . ILE B 1 19 ? 3.182 -14.789 13.797 1 52.72 19 ILE B C 1
ATOM 1503 O O . ILE B 1 19 ? 3.822 -15.68 13.234 1 52.72 19 ILE B O 1
ATOM 1507 N N . ALA B 1 20 ? 2.098 -14.977 14.492 1 52.53 20 ALA B N 1
ATOM 1508 C CA . ALA B 1 20 ? 1.572 -16.328 14.633 1 52.53 20 ALA B CA 1
ATOM 1509 C C . ALA B 1 20 ? 1.217 -16.922 13.273 1 52.53 20 ALA B C 1
ATOM 1511 O O . ALA B 1 20 ? 1.533 -18.078 12.992 1 52.53 20 ALA B O 1
ATOM 1512 N N . LEU B 1 21 ? 0.604 -16.188 12.508 1 50.25 21 LEU B N 1
ATOM 1513 C CA . LEU B 1 21 ? 0.223 -16.656 11.188 1 50.25 21 LEU B CA 1
ATOM 1514 C C . LEU B 1 21 ? 1.456 -16.938 10.328 1 50.25 21 LEU B C 1
ATOM 1516 O O . LEU B 1 21 ? 1.508 -17.922 9.602 1 50.25 21 LEU B O 1
ATOM 1520 N N . CYS B 1 22 ? 2.49 -16.125 10.531 1 49.78 22 CYS B N 1
ATOM 1521 C CA . CYS B 1 22 ? 3.768 -16.328 9.859 1 49.78 22 CYS B CA 1
ATOM 1522 C C . CYS B 1 22 ? 4.43 -17.609 10.32 1 49.78 22 CYS B C 1
ATOM 1524 O O . CYS B 1 22 ? 4.93 -18.391 9.5 1 49.78 22 CYS B O 1
ATOM 1526 N N . VAL B 1 23 ? 4.461 -17.859 11.586 1 52.88 23 VAL B N 1
ATOM 1527 C CA . VAL B 1 23 ? 5.062 -19.047 12.164 1 52.88 23 VAL B CA 1
ATOM 1528 C C . VAL B 1 23 ? 4.281 -20.281 11.719 1 52.88 23 VAL B C 1
ATOM 1530 O O . VAL B 1 23 ? 4.871 -21.312 11.367 1 52.88 23 VAL B O 1
ATOM 1533 N N . ILE B 1 24 ? 3.002 -20.219 11.781 1 50.25 24 ILE B N 1
ATOM 1534 C CA . ILE B 1 24 ? 2.178 -21.344 11.359 1 50.25 24 ILE B CA 1
ATOM 1535 C C . ILE B 1 24 ? 2.48 -21.688 9.898 1 50.25 24 ILE B C 1
ATOM 1537 O O . ILE B 1 24 ? 2.652 -22.859 9.555 1 50.25 24 ILE B O 1
ATOM 1541 N N . LEU B 1 25 ? 2.58 -20.719 9.141 1 48.28 25 LEU B N 1
ATOM 1542 C CA . LEU B 1 25 ? 2.82 -20.906 7.719 1 48.28 25 LEU B CA 1
ATOM 1543 C C . LEU B 1 25 ? 4.215 -21.484 7.477 1 48.28 25 LEU B C 1
ATOM 1545 O O . LEU B 1 25 ? 4.387 -22.391 6.668 1 48.28 25 LEU B O 1
ATOM 1549 N N . LEU B 1 26 ? 5.203 -20.953 8.203 1 48.72 26 LEU B N 1
ATOM 1550 C CA . LEU B 1 26 ? 6.559 -21.484 8.148 1 48.72 26 LEU B CA 1
ATOM 1551 C C . LEU B 1 26 ? 6.586 -22.938 8.594 1 48.72 26 LEU B C 1
ATOM 1553 O O . LEU B 1 26 ? 7.254 -23.781 7.98 1 48.72 26 LEU B O 1
ATOM 1557 N N . CYS B 1 27 ? 5.922 -23.156 9.617 1 49.09 27 CYS B N 1
ATOM 1558 C CA . CYS B 1 27 ? 5.863 -24.5 10.156 1 49.09 27 CYS B CA 1
ATOM 1559 C C . CYS B 1 27 ? 5.195 -25.453 9.164 1 49.09 27 CYS B C 1
ATOM 1561 O O . CYS B 1 27 ? 5.672 -26.578 8.953 1 49.09 27 CYS B O 1
ATOM 1563 N N . GLN B 1 28 ? 4.18 -25.062 8.633 1 46.16 28 GLN B N 1
ATOM 1564 C CA . GLN B 1 28 ? 3.471 -25.906 7.672 1 46.16 28 GLN B CA 1
ATOM 1565 C C . GLN B 1 28 ? 4.34 -26.188 6.449 1 46.16 28 GLN B C 1
ATOM 1567 O O . GLN B 1 28 ? 4.34 -27.312 5.934 1 46.16 28 GLN B O 1
ATOM 1572 N N . LEU B 1 29 ? 5.062 -25.234 6.094 1 46.56 29 LEU B N 1
ATOM 1573 C CA . LEU B 1 29 ? 5.984 -25.375 4.977 1 46.56 29 LEU B CA 1
ATOM 1574 C C . LEU B 1 29 ? 7.098 -26.359 5.316 1 46.56 29 LEU B C 1
ATOM 1576 O O . LEU B 1 29 ? 7.484 -27.188 4.477 1 46.56 29 LEU B O 1
ATOM 1580 N N . LEU B 1 30 ? 7.582 -26.219 6.445 1 47.75 30 LEU B N 1
ATOM 1581 C CA . LEU B 1 30 ? 8.625 -27.125 6.914 1 47.75 30 LEU B CA 1
ATOM 1582 C C . LEU B 1 30 ? 8.102 -28.547 7.023 1 47.75 30 LEU B C 1
ATOM 1584 O O . LEU B 1 30 ? 8.805 -29.5 6.688 1 47.75 30 LEU B O 1
ATOM 1588 N N . LEU B 1 31 ? 6.98 -28.703 7.484 1 47.84 31 LEU B N 1
ATOM 1589 C CA . LEU B 1 31 ? 6.387 -30.031 7.66 1 47.84 31 LEU B CA 1
ATOM 1590 C C . LEU B 1 31 ? 6.117 -30.688 6.312 1 47.84 31 LEU B C 1
ATOM 1592 O O . LEU B 1 31 ? 6.297 -31.906 6.164 1 47.84 31 LEU B O 1
ATOM 1596 N N . ARG B 1 32 ? 5.68 -29.984 5.387 1 45.5 32 ARG B N 1
ATOM 1597 C CA . ARG B 1 32 ? 5.441 -30.547 4.055 1 45.5 32 ARG B CA 1
ATOM 1598 C C . ARG B 1 32 ? 6.746 -30.969 3.398 1 45.5 32 ARG B C 1
ATOM 1600 O O . ARG B 1 32 ? 6.789 -31.984 2.689 1 45.5 32 ARG B O 1
ATOM 1607 N N . ASN B 1 33 ? 7.797 -30.281 3.6 1 44.78 33 ASN B N 1
ATOM 1608 C CA . ASN B 1 33 ? 9.102 -30.703 3.102 1 44.78 33 ASN B CA 1
ATOM 1609 C C . ASN B 1 33 ? 9.555 -32 3.748 1 44.78 33 ASN B C 1
ATOM 1611 O O . ASN B 1 33 ? 10.266 -32.812 3.127 1 44.78 33 ASN B O 1
ATOM 1615 N N . GLN B 1 34 ? 9.289 -32.312 4.875 1 42.81 34 GLN B N 1
ATOM 1616 C CA . GLN B 1 34 ? 9.711 -33.562 5.496 1 42.81 34 GLN B CA 1
ATOM 1617 C C . GLN B 1 34 ? 9.047 -34.75 4.824 1 42.81 34 GLN B C 1
ATOM 1619 O O . GLN B 1 34 ? 9.656 -35.812 4.719 1 42.81 34 GLN B O 1
ATOM 1624 N N . GLY B 1 35 ? 7.93 -34.656 4.312 1 41.09 35 GLY B N 1
ATOM 1625 C CA . GLY B 1 35 ? 7.344 -35.812 3.668 1 41.09 35 GLY B CA 1
ATOM 1626 C C . GLY B 1 35 ? 7.895 -36.062 2.279 1 41.09 35 GLY B C 1
ATOM 1627 O O . GLY B 1 35 ? 7.848 -37.219 1.785 1 41.09 35 GLY B O 1
ATOM 1628 N N . GLN B 1 36 ? 8.164 -35.125 1.417 1 41 36 GLN B N 1
ATOM 1629 C CA . GLN B 1 36 ? 8.664 -35.344 0.065 1 41 36 GLN B CA 1
ATOM 1630 C C . GLN B 1 36 ? 10.164 -35.625 0.066 1 41 36 GLN B C 1
ATOM 1632 O O . GLN B 1 36 ? 10.773 -35.812 -0.99 1 41 36 GLN B O 1
ATOM 1637 N N . SER B 1 37 ? 10.984 -35.688 1.01 1 38.84 37 SER B N 1
ATOM 1638 C CA . SER B 1 37 ? 12.43 -35.906 1.07 1 38.84 37 SER B CA 1
ATOM 1639 C C . SER B 1 37 ? 12.828 -37.188 0.382 1 38.84 37 SER B C 1
ATOM 1641 O O . SER B 1 37 ? 14.008 -37.406 0.085 1 38.84 37 SER B O 1
ATOM 1643 N N . THR B 1 38 ? 12.305 -38.375 0.326 1 36.44 38 THR B N 1
ATOM 1644 C CA . THR B 1 38 ? 13.086 -39.531 -0.014 1 36.44 38 THR B CA 1
ATOM 1645 C C . THR B 1 38 ? 13.492 -39.531 -1.484 1 36.44 38 THR B C 1
ATOM 1647 O O . THR B 1 38 ? 14.633 -39.844 -1.825 1 36.44 38 THR B O 1
ATOM 1650 N N . VAL B 1 39 ? 12.82 -39.906 -2.619 1 37.12 39 VAL B N 1
ATOM 1651 C CA . VAL B 1 39 ? 13.234 -40.375 -3.936 1 37.12 39 VAL B CA 1
ATOM 1652 C C . VAL B 1 39 ? 13.758 -39.188 -4.766 1 37.12 39 VAL B C 1
ATOM 1654 O O . VAL B 1 39 ? 14.781 -39.312 -5.445 1 37.12 39 VAL B O 1
ATOM 1657 N N . MET B 1 40 ? 13.023 -38.094 -5.344 1 40.25 40 MET B N 1
ATOM 1658 C CA . MET B 1 40 ? 13.258 -37.031 -6.305 1 40.25 40 MET B CA 1
ATOM 1659 C C . MET B 1 40 ? 14.141 -35.938 -5.699 1 40.25 40 MET B C 1
ATOM 1661 O O . MET B 1 40 ? 13.648 -35.062 -4.996 1 40.25 40 MET B O 1
ATOM 1665 N N . GLU B 1 41 ? 15.312 -35.969 -5.039 1 40.81 41 GLU B N 1
ATOM 1666 C CA . GLU B 1 41 ? 16 -35.469 -3.85 1 40.81 41 GLU B CA 1
ATOM 1667 C C . GLU B 1 41 ? 16.688 -34.156 -4.125 1 40.81 41 GLU B C 1
ATOM 1669 O O . GLU B 1 41 ? 16.609 -33.219 -3.318 1 40.81 41 GLU B O 1
ATOM 1674 N N . ARG B 1 42 ? 17.875 -34.094 -4.934 1 40.44 42 ARG B N 1
ATOM 1675 C CA . ARG B 1 42 ? 18.922 -33.094 -4.977 1 40.44 42 ARG B CA 1
ATOM 1676 C C . ARG B 1 42 ? 18.438 -31.828 -5.672 1 40.44 42 ARG B C 1
ATOM 1678 O O . ARG B 1 42 ? 18.656 -30.719 -5.188 1 40.44 42 ARG B O 1
ATOM 1685 N N . SER B 1 43 ? 18.344 -31.781 -7.086 1 41.75 43 SER B N 1
ATOM 1686 C CA . SER B 1 43 ? 17.953 -30.672 -7.961 1 41.75 43 SER B CA 1
ATOM 1687 C C . SER B 1 43 ? 16.641 -30.062 -7.512 1 41.75 43 SER B C 1
ATOM 1689 O O . SER B 1 43 ? 16.469 -28.844 -7.566 1 41.75 43 SER B O 1
ATOM 1691 N N . ASN B 1 44 ? 15.742 -30.875 -7.031 1 45.78 44 ASN B N 1
ATOM 1692 C CA . ASN B 1 44 ? 14.438 -30.547 -6.473 1 45.78 44 ASN B CA 1
ATOM 1693 C C . ASN B 1 44 ? 14.57 -29.766 -5.164 1 45.78 44 ASN B C 1
ATOM 1695 O O . ASN B 1 44 ? 13.703 -28.953 -4.824 1 45.78 44 ASN B O 1
ATOM 1699 N N . THR B 1 45 ? 15.805 -30 -4.547 1 47.62 45 THR B N 1
ATOM 1700 C CA . THR B 1 45 ? 16.016 -29.359 -3.26 1 47.62 45 THR B CA 1
ATOM 1701 C C . THR B 1 45 ? 16.266 -27.859 -3.445 1 47.62 45 THR B C 1
ATOM 1703 O O . THR B 1 45 ? 15.734 -27.031 -2.693 1 47.62 45 THR B O 1
ATOM 1706 N N . SER B 1 46 ? 17.266 -27.547 -4.414 1 47.88 46 SER B N 1
ATOM 1707 C CA . SER B 1 46 ? 17.562 -26.141 -4.613 1 47.88 46 SER B CA 1
ATOM 1708 C C . SER B 1 46 ? 16.312 -25.359 -5.043 1 47.88 46 SER B C 1
ATOM 1710 O O . SER B 1 46 ? 16.078 -24.25 -4.562 1 47.88 46 SER B O 1
ATOM 1712 N N . LEU B 1 47 ? 15.609 -25.984 -5.969 1 51.38 47 LEU B N 1
ATOM 1713 C CA . LEU B 1 47 ? 14.383 -25.344 -6.422 1 51.38 47 LEU B CA 1
ATOM 1714 C C . LEU B 1 47 ? 13.391 -25.188 -5.273 1 51.38 47 LEU B C 1
ATOM 1716 O O . LEU B 1 47 ? 12.742 -24.141 -5.145 1 51.38 47 LEU B O 1
ATOM 1720 N N . ASP B 1 48 ? 13.484 -26.203 -4.449 1 62.78 48 ASP B N 1
ATOM 1721 C CA . ASP B 1 48 ? 12.617 -26.156 -3.277 1 62.78 48 ASP B CA 1
ATOM 1722 C C . ASP B 1 48 ? 13.062 -25.047 -2.316 1 62.78 48 ASP B C 1
ATOM 1724 O O . ASP B 1 48 ? 12.234 -24.344 -1.74 1 62.78 48 ASP B O 1
ATOM 1728 N N . MET B 1 49 ? 14.469 -24.891 -2.363 1 56.81 49 MET B N 1
ATOM 1729 C CA . MET B 1 49 ? 14.969 -23.844 -1.473 1 56.81 49 MET B CA 1
ATOM 1730 C C . MET B 1 49 ? 14.625 -22.469 -2.008 1 56.81 49 MET B C 1
ATOM 1732 O O . MET B 1 49 ? 14.258 -21.578 -1.24 1 56.81 49 MET B O 1
ATOM 1736 N N . ILE B 1 50 ? 14.758 -22.312 -3.293 1 62.5 50 ILE B N 1
ATOM 1737 C CA . ILE B 1 50 ? 14.453 -21.031 -3.916 1 62.5 50 ILE B CA 1
ATOM 1738 C C . ILE B 1 50 ? 12.961 -20.734 -3.783 1 62.5 50 ILE B C 1
ATOM 1740 O O . ILE B 1 50 ? 12.57 -19.609 -3.453 1 62.5 50 ILE B O 1
ATOM 1744 N N . GLU B 1 51 ? 12.188 -21.703 -3.945 1 68 51 GLU B N 1
ATOM 1745 C CA . GLU B 1 51 ? 10.75 -21.531 -3.766 1 68 51 GLU B CA 1
ATOM 1746 C C . GLU B 1 51 ? 10.414 -21.172 -2.322 1 68 51 GLU B C 1
ATOM 1748 O O . GLU B 1 51 ? 9.547 -20.328 -2.074 1 68 51 GLU B O 1
ATOM 1753 N N . MET B 1 52 ? 11.18 -21.766 -1.47 1 74.31 52 MET B N 1
ATOM 1754 C CA . MET B 1 52 ? 10.969 -21.484 -0.053 1 74.31 52 MET B CA 1
ATOM 1755 C C . MET B 1 52 ? 11.359 -20.047 0.281 1 74.31 52 MET B C 1
ATOM 1757 O O . MET B 1 52 ? 10.688 -19.375 1.073 1 74.31 52 MET B O 1
ATOM 1761 N N . SER B 1 53 ? 12.336 -19.578 -0.35 1 77.25 53 SER B N 1
ATOM 1762 C CA . SER B 1 53 ? 12.766 -18.203 -0.121 1 77.25 53 SER B CA 1
ATOM 1763 C C . SER B 1 53 ? 11.711 -17.203 -0.609 1 77.25 53 SER B C 1
ATOM 1765 O O . SER B 1 53 ? 11.5 -16.156 0.012 1 77.25 53 SER B O 1
ATOM 1767 N N . GLY B 1 54 ? 11.055 -17.547 -1.625 1 83.06 54 GLY B N 1
ATOM 1768 C CA . GLY B 1 54 ? 9.953 -16.719 -2.076 1 83.06 54 GLY B CA 1
ATOM 1769 C C . GLY B 1 54 ? 8.82 -16.625 -1.073 1 83.06 54 GLY B C 1
ATOM 1770 O O . GLY B 1 54 ? 8.273 -15.547 -0.832 1 83.06 54 GLY B O 1
ATOM 1771 N N . PHE B 1 55 ? 8.625 -17.703 -0.501 1 84.5 55 PHE B N 1
ATOM 1772 C CA . PHE B 1 55 ? 7.566 -17.781 0.5 1 84.5 55 PHE B CA 1
ATOM 1773 C C . PHE B 1 55 ? 7.949 -17 1.75 1 84.5 55 PHE B C 1
ATOM 1775 O O . PHE B 1 55 ? 7.125 -16.266 2.307 1 84.5 55 PHE B O 1
ATOM 1782 N N . ILE B 1 56 ? 9.133 -17.078 2.188 1 83.88 56 ILE B N 1
ATOM 1783 C CA . ILE B 1 56 ? 9.633 -16.344 3.342 1 83.88 56 ILE B CA 1
ATOM 1784 C C . ILE B 1 56 ? 9.531 -14.836 3.076 1 83.88 56 ILE B C 1
ATOM 1786 O O . ILE B 1 56 ? 9.031 -14.086 3.914 1 83.88 56 ILE B O 1
ATOM 1790 N N . CYS B 1 57 ? 9.953 -14.438 1.945 1 88.25 57 CYS B N 1
ATOM 1791 C CA . CYS B 1 57 ? 9.844 -13.031 1.565 1 88.25 57 CYS B CA 1
ATOM 1792 C C . CYS B 1 57 ? 8.391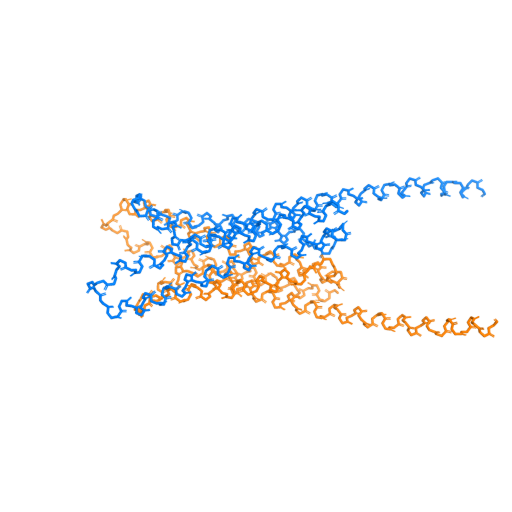 -12.586 1.539 1 88.25 57 CYS B C 1
ATOM 1794 O O . CYS B 1 57 ? 8.078 -11.445 1.878 1 88.25 57 CYS B O 1
ATOM 1796 N N . GLY B 1 58 ? 7.516 -13.508 1.188 1 92.5 58 GLY B N 1
ATOM 1797 C CA . GLY B 1 58 ? 6.094 -13.211 1.219 1 92.5 58 GLY B CA 1
ATOM 1798 C C . GLY B 1 58 ? 5.586 -12.883 2.609 1 92.5 58 GLY B C 1
ATOM 1799 O O . GLY B 1 58 ? 4.871 -11.891 2.795 1 92.5 58 GLY B O 1
ATOM 1800 N N . TYR B 1 59 ? 6.035 -13.617 3.508 1 90.25 59 TYR B N 1
ATOM 1801 C CA . TYR B 1 59 ? 5.598 -13.383 4.879 1 90.25 59 TYR B CA 1
ATOM 1802 C C . TYR B 1 59 ? 6.227 -12.117 5.445 1 90.25 59 TYR B C 1
ATOM 1804 O O . TYR B 1 59 ? 5.578 -11.367 6.176 1 90.25 59 TYR B O 1
ATOM 1812 N N . ILE B 1 60 ? 7.461 -11.906 5.191 1 89.56 60 ILE B N 1
ATOM 1813 C CA . ILE B 1 60 ? 8.125 -10.68 5.617 1 89.56 60 ILE B CA 1
ATOM 1814 C C . ILE B 1 60 ? 7.387 -9.469 5.039 1 89.56 60 ILE B C 1
ATOM 1816 O O . ILE B 1 60 ? 7.098 -8.508 5.758 1 89.56 60 ILE B O 1
ATOM 1820 N N . SER B 1 61 ? 7.043 -9.539 3.752 1 94.88 61 SER B N 1
ATOM 1821 C CA . SER B 1 61 ? 6.297 -8.453 3.117 1 94.88 61 SER B CA 1
ATOM 1822 C C . SER B 1 61 ? 4.961 -8.227 3.811 1 94.88 61 SER B C 1
ATOM 1824 O O . SER B 1 61 ? 4.555 -7.078 4.02 1 94.88 61 SER B O 1
ATOM 1826 N N . CYS B 1 62 ? 4.277 -9.281 4.16 1 93.94 62 CYS B N 1
ATOM 1827 C CA . CYS B 1 62 ? 2.988 -9.211 4.84 1 93.94 62 CYS B CA 1
ATOM 1828 C C . CYS B 1 62 ? 3.107 -8.438 6.148 1 93.94 62 CYS B C 1
ATOM 1830 O O . CYS B 1 62 ? 2.312 -7.531 6.41 1 93.94 62 CYS B O 1
ATOM 1832 N N . VAL B 1 63 ? 4.109 -8.742 6.926 1 92.69 63 VAL B N 1
ATOM 1833 C CA . VAL B 1 63 ? 4.332 -8.109 8.219 1 92.69 63 VAL B CA 1
ATOM 1834 C C . VAL B 1 63 ? 4.578 -6.609 8.023 1 92.69 63 VAL B C 1
ATOM 1836 O O . VAL B 1 63 ? 4.02 -5.785 8.75 1 92.69 63 VAL B O 1
ATOM 1839 N N . PHE B 1 64 ? 5.305 -6.234 7.062 1 91.75 64 PHE B N 1
ATOM 1840 C CA . PHE B 1 64 ? 5.633 -4.832 6.824 1 91.75 64 PHE B CA 1
ATOM 1841 C C . PHE B 1 64 ? 4.426 -4.082 6.273 1 91.75 64 PHE B C 1
ATOM 1843 O O . PHE B 1 64 ? 4.203 -2.918 6.613 1 91.75 64 PHE B O 1
ATOM 1850 N N . TYR B 1 65 ? 3.635 -4.75 5.434 1 95 65 TYR B N 1
ATOM 1851 C CA . TYR B 1 65 ? 2.416 -4.125 4.934 1 95 65 TYR B CA 1
ATOM 1852 C C . TYR B 1 65 ? 1.454 -3.812 6.074 1 95 65 TYR B C 1
ATOM 1854 O O . TYR B 1 65 ? 0.976 -2.682 6.199 1 95 65 TYR B O 1
ATOM 1862 N N . LEU B 1 66 ? 1.24 -4.766 6.883 1 94.62 66 LEU B N 1
ATOM 1863 C CA . LEU B 1 66 ? 0.329 -4.59 8.008 1 94.62 66 LEU B CA 1
ATOM 1864 C C . LEU B 1 66 ? 0.887 -3.58 9.008 1 94.62 66 LEU B C 1
ATOM 1866 O O . LEU B 1 66 ? 0.172 -2.678 9.445 1 94.62 66 LEU B O 1
ATOM 1870 N N . GLY B 1 67 ? 2.16 -3.729 9.312 1 93.5 67 GLY B N 1
ATOM 1871 C CA . GLY B 1 67 ? 2.82 -2.854 10.266 1 93.5 67 GLY B CA 1
ATOM 1872 C C . GLY B 1 67 ? 2.871 -1.406 9.812 1 93.5 67 GLY B C 1
ATOM 1873 O O . GLY B 1 67 ? 2.959 -0.494 10.633 1 93.5 67 GLY B O 1
ATOM 1874 N N . SER B 1 68 ? 2.738 -1.158 8.547 1 95.38 68 SER B N 1
ATOM 1875 C CA . SER B 1 68 ? 2.912 0.183 7.996 1 95.38 68 SER B CA 1
ATOM 1876 C C . SER B 1 68 ? 1.727 1.079 8.336 1 95.38 68 SER B C 1
ATOM 1878 O O . SER B 1 68 ? 1.847 2.305 8.328 1 95.38 68 SER B O 1
ATOM 1880 N N . ARG B 1 69 ? 0.562 0.532 8.656 1 95.5 69 ARG B N 1
ATOM 1881 C CA . ARG B 1 69 ? -0.624 1.343 8.914 1 95.5 69 ARG B CA 1
ATOM 1882 C C . ARG B 1 69 ? -0.611 1.896 10.336 1 95.5 69 ARG B C 1
ATOM 1884 O O . ARG B 1 69 ? -1.237 2.922 10.617 1 95.5 69 ARG B O 1
ATOM 1891 N N . PHE B 1 70 ? 0.167 1.284 11.188 1 92.81 70 PHE B N 1
ATOM 1892 C CA . PHE B 1 70 ? 0.063 1.594 12.602 1 92.81 70 PHE B CA 1
ATOM 1893 C C . PHE B 1 70 ? 0.664 2.961 12.906 1 92.81 70 PHE B C 1
ATOM 1895 O O . PHE B 1 70 ? 0.088 3.744 13.664 1 92.81 70 PHE B O 1
ATOM 1902 N N . PRO B 1 71 ? 1.812 3.289 12.312 1 94.44 71 PRO B N 1
ATOM 1903 C CA . PRO B 1 71 ? 2.352 4.621 12.594 1 94.44 71 PRO B CA 1
ATOM 1904 C C . PRO B 1 71 ? 1.382 5.742 12.219 1 94.44 71 PRO B C 1
ATOM 1906 O O . PRO B 1 71 ? 1.241 6.715 12.969 1 94.44 71 PRO B O 1
ATOM 1909 N N . GLN B 1 72 ? 0.692 5.586 11.156 1 95.75 72 GLN B N 1
ATOM 1910 C CA . GLN B 1 72 ? -0.25 6.625 10.758 1 95.75 72 GLN B CA 1
ATOM 1911 C C . GLN B 1 72 ? -1.458 6.664 11.688 1 95.75 72 GLN B C 1
ATOM 1913 O O . GLN B 1 72 ? -1.928 7.738 12.062 1 95.75 72 GLN B O 1
ATOM 1918 N N . LEU B 1 73 ? -1.948 5.473 12.016 1 95.62 73 LEU B N 1
ATOM 1919 C CA . LEU B 1 73 ? -3.057 5.395 12.961 1 95.62 73 LEU B CA 1
ATOM 1920 C C . LEU B 1 73 ? -2.688 6.047 14.289 1 95.62 73 LEU B C 1
ATOM 1922 O O . LEU B 1 73 ? -3.477 6.809 14.852 1 95.62 73 LEU B O 1
ATOM 1926 N N . TYR B 1 74 ? -1.51 5.754 14.719 1 95.62 74 TYR B N 1
ATOM 1927 C CA . TYR B 1 74 ? -1.018 6.297 15.977 1 95.62 74 TYR B CA 1
ATOM 1928 C C . TYR B 1 74 ? -0.87 7.812 15.898 1 95.62 74 TYR B C 1
ATOM 1930 O O . TYR B 1 74 ? -1.266 8.523 16.828 1 95.62 74 TYR B O 1
ATOM 1938 N N . LYS B 1 75 ? -0.29 8.32 14.859 1 95.12 75 LYS B N 1
ATOM 1939 C CA . LYS B 1 75 ? -0.096 9.758 14.68 1 95.12 75 LYS B CA 1
ATOM 1940 C C . LYS B 1 75 ? -1.433 10.492 14.664 1 95.12 75 LYS B C 1
ATOM 1942 O O . LYS B 1 75 ? -1.579 11.547 15.289 1 95.12 75 LYS B O 1
ATOM 1947 N N . ASN B 1 76 ? -2.371 9.938 13.898 1 95.25 76 ASN B N 1
ATOM 1948 C CA . ASN B 1 76 ? -3.707 10.523 13.891 1 95.25 76 ASN B CA 1
ATOM 1949 C C . ASN B 1 76 ? -4.297 10.594 15.297 1 95.25 76 ASN B C 1
ATOM 1951 O O . ASN B 1 76 ? -4.895 11.609 15.672 1 95.25 76 ASN B O 1
ATOM 1955 N N . PHE B 1 77 ? -4.141 9.531 15.977 1 93.88 77 PHE B N 1
ATOM 1956 C CA . PHE B 1 77 ? -4.68 9.445 17.328 1 93.88 77 PHE B CA 1
ATOM 1957 C C . PHE B 1 77 ? -4.023 10.477 18.234 1 93.88 77 PHE B C 1
ATOM 1959 O O . PHE B 1 77 ? -4.711 11.188 18.984 1 93.88 77 PHE B O 1
ATOM 1966 N N . GLN B 1 78 ? -2.705 10.625 18.172 1 94 78 GLN B N 1
ATOM 1967 C CA . GLN B 1 78 ? -1.95 11.578 18.984 1 94 78 GLN B CA 1
ATOM 1968 C C . GLN B 1 78 ? -2.357 13.008 18.672 1 94 78 GLN B C 1
ATOM 1970 O O . GLN B 1 78 ? -2.523 13.828 19.578 1 94 78 GLN B O 1
ATOM 1975 N N . ARG B 1 79 ? -2.566 13.297 17.406 1 94.25 79 ARG B N 1
ATOM 1976 C CA . ARG B 1 79 ? -2.861 14.656 16.969 1 94.25 79 ARG B CA 1
ATOM 1977 C C . ARG B 1 79 ? -4.359 14.938 17.031 1 94.25 79 ARG B C 1
ATOM 1979 O O . ARG B 1 79 ? -4.781 16.094 16.906 1 94.25 79 ARG B O 1
ATOM 1986 N N . ARG B 1 80 ? -5.133 13.812 17.156 1 93.94 80 ARG B N 1
ATOM 1987 C CA . ARG B 1 80 ? -6.582 13.914 17.016 1 93.94 80 ARG B CA 1
ATOM 1988 C C . ARG B 1 80 ? -6.957 14.68 15.766 1 93.94 80 ARG B C 1
ATOM 1990 O O . ARG B 1 80 ? -7.805 15.578 15.805 1 93.94 80 ARG B O 1
ATOM 1997 N N . SER B 1 81 ? -6.23 14.422 14.711 1 95 81 SER B N 1
ATOM 1998 C CA . SER B 1 81 ? -6.391 15.094 13.422 1 95 81 SER B CA 1
ATOM 1999 C C . SER B 1 81 ? -5.867 14.234 12.281 1 95 81 SER B C 1
ATOM 2001 O O . SER B 1 81 ? -4.977 13.406 12.477 1 95 81 SER B O 1
ATOM 2003 N N . THR B 1 82 ? -6.41 14.438 11.133 1 95.5 82 THR B N 1
ATOM 2004 C CA . THR B 1 82 ? -5.934 13.773 9.922 1 95.5 82 THR B CA 1
ATOM 2005 C C . THR B 1 82 ? -5.449 14.789 8.898 1 95.5 82 THR B C 1
ATOM 2007 O O . THR B 1 82 ? -5.27 14.461 7.727 1 95.5 82 THR B O 1
ATOM 2010 N N . GLU B 1 83 ? -5.34 15.953 9.453 1 93.06 83 GLU B N 1
ATOM 2011 C CA . GLU B 1 83 ? -4.848 16.984 8.555 1 93.06 83 GLU B CA 1
ATOM 2012 C C . GLU B 1 83 ? -3.441 16.672 8.055 1 93.06 83 GLU B C 1
ATOM 2014 O O . GLU B 1 83 ? -2.6 16.188 8.82 1 93.06 83 GLU B O 1
ATOM 2019 N N . GLY B 1 84 ? -3.203 16.859 6.777 1 94.88 84 GLY B N 1
ATOM 2020 C CA . GLY B 1 84 ? -1.909 16.578 6.18 1 94.88 84 GLY B CA 1
ATOM 2021 C C . GLY B 1 84 ? -1.875 15.25 5.434 1 94.88 84 GLY B C 1
ATOM 2022 O O . GLY B 1 84 ? -1.005 15.031 4.59 1 94.88 84 GLY B O 1
ATOM 2023 N N . THR B 1 85 ? -2.766 14.367 5.84 1 96.38 85 THR B N 1
ATOM 2024 C CA . THR B 1 85 ? -2.834 13.078 5.172 1 96.38 85 THR B CA 1
ATOM 2025 C C . THR B 1 85 ? -3.988 13.047 4.172 1 96.38 85 THR B C 1
ATOM 2027 O O . THR B 1 85 ? -5.105 13.453 4.492 1 96.38 85 THR B O 1
ATOM 2030 N N . SER B 1 86 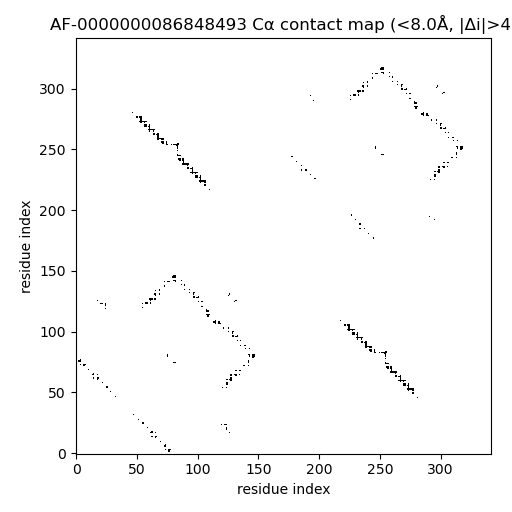? -3.695 12.633 2.994 1 96.56 86 SER B N 1
ATOM 2031 C CA . SER B 1 86 ? -4.738 12.523 1.98 1 96.56 86 SER B CA 1
ATOM 2032 C C . SER B 1 86 ? -5.562 11.25 2.17 1 96.56 86 SER B C 1
ATOM 2034 O O . SER B 1 86 ? -5.023 10.141 2.113 1 96.56 86 SER B O 1
ATOM 2036 N N . TYR B 1 87 ? -6.887 11.43 2.266 1 93.81 87 TYR B N 1
ATOM 2037 C CA . TYR B 1 87 ? -7.754 10.266 2.387 1 93.81 87 TYR B CA 1
ATOM 2038 C C . TYR B 1 87 ? -7.711 9.414 1.12 1 93.81 87 TYR B C 1
ATOM 2040 O O . TYR B 1 87 ? -7.816 8.188 1.182 1 93.81 87 TYR B O 1
ATOM 2048 N N . LEU B 1 88 ? -7.566 10.055 0.001 1 94.38 88 LEU B N 1
ATOM 2049 C CA . LEU B 1 88 ? -7.57 9.352 -1.279 1 94.38 88 LEU B CA 1
ATOM 2050 C C . LEU B 1 88 ? -6.418 8.352 -1.357 1 94.38 88 LEU B C 1
ATOM 2052 O O . LEU B 1 88 ? -6.516 7.344 -2.057 1 94.38 88 LEU B O 1
ATOM 2056 N N . LEU B 1 89 ? -5.332 8.617 -0.642 1 97.44 89 LEU B N 1
ATOM 2057 C CA . LEU B 1 89 ? -4.254 7.641 -0.544 1 97.44 89 LEU B CA 1
ATOM 2058 C C . LEU B 1 89 ? -4.789 6.281 -0.096 1 97.44 89 LEU B C 1
ATOM 2060 O O . LEU B 1 89 ? -4.535 5.266 -0.744 1 97.44 89 LEU B O 1
ATOM 2064 N N . PHE B 1 90 ? -5.648 6.262 0.891 1 95.38 90 PHE B N 1
ATOM 2065 C CA . PHE B 1 90 ? -6.156 5.039 1.497 1 95.38 90 PHE B CA 1
ATOM 2066 C C . PHE B 1 90 ? -7.324 4.48 0.689 1 95.38 90 PHE B C 1
ATOM 2068 O O . PHE B 1 90 ? -7.434 3.264 0.507 1 95.38 90 PHE B O 1
ATOM 2075 N N . ALA B 1 91 ? -8.156 5.371 0.235 1 92.31 91 ALA B N 1
ATOM 2076 C CA . ALA B 1 91 ? -9.312 4.922 -0.526 1 92.31 91 ALA B CA 1
ATOM 2077 C C . ALA B 1 91 ? -8.891 4.176 -1.786 1 92.31 91 ALA B C 1
ATOM 2079 O O . ALA B 1 91 ? -9.414 3.096 -2.082 1 92.31 91 ALA B O 1
ATOM 2080 N N . LEU B 1 92 ? -7.965 4.707 -2.498 1 94.12 92 LEU B N 1
ATOM 2081 C CA . LEU B 1 92 ? -7.469 4.051 -3.705 1 94.12 92 LEU B CA 1
ATOM 2082 C C . LEU B 1 92 ? -6.715 2.773 -3.359 1 94.12 92 LEU B C 1
ATOM 2084 O O . LEU B 1 92 ? -6.844 1.765 -4.055 1 94.12 92 LEU B O 1
ATOM 2088 N N . ALA B 1 93 ? -5.926 2.818 -2.318 1 96.56 93 ALA B N 1
ATOM 2089 C CA . ALA B 1 93 ? -5.23 1.617 -1.867 1 96.56 93 ALA B CA 1
ATOM 2090 C C . ALA B 1 93 ? -6.223 0.516 -1.499 1 96.56 93 ALA B C 1
ATOM 2092 O O . ALA B 1 93 ? -5.961 -0.666 -1.733 1 96.56 93 ALA B O 1
ATOM 2093 N N . MET B 1 94 ? -7.367 0.88 -0.925 1 93.44 94 MET B N 1
ATOM 2094 C CA . MET B 1 94 ? -8.391 -0.092 -0.562 1 93.44 94 MET B CA 1
ATOM 2095 C C . MET B 1 94 ? -8.953 -0.784 -1.803 1 93.44 94 MET B C 1
ATOM 2097 O O . MET B 1 94 ? -9.094 -2.008 -1.825 1 93.44 94 MET B O 1
ATOM 2101 N N . VAL B 1 95 ? -9.25 -0.018 -2.779 1 92.06 95 VAL B N 1
ATOM 2102 C CA . VAL B 1 95 ? -9.734 -0.597 -4.027 1 92.06 95 VAL B CA 1
ATOM 2103 C C . VAL B 1 95 ? -8.648 -1.482 -4.641 1 92.06 95 VAL B C 1
ATOM 2105 O O . VAL B 1 95 ? -8.938 -2.572 -5.141 1 92.06 95 VAL B O 1
ATOM 2108 N N . GLY B 1 96 ? -7.387 -1.029 -4.641 1 95.5 96 GLY B N 1
ATOM 2109 C CA . GLY B 1 96 ? -6.273 -1.833 -5.117 1 95.5 96 GLY B CA 1
ATOM 2110 C C . GLY B 1 96 ? -6.145 -3.162 -4.395 1 95.5 96 GLY B C 1
ATOM 2111 O O . GLY B 1 96 ? -6.023 -4.211 -5.031 1 95.5 96 GLY B O 1
ATOM 2112 N N . ASN B 1 97 ? -6.223 -3.129 -3.088 1 95.06 97 ASN B N 1
ATOM 2113 C CA . ASN B 1 97 ? -6.117 -4.348 -2.293 1 95.06 97 ASN B CA 1
ATOM 2114 C C . ASN B 1 97 ? -7.305 -5.277 -2.537 1 95.06 97 ASN B C 1
ATOM 2116 O O . ASN B 1 97 ? -7.145 -6.5 -2.566 1 95.06 97 ASN B O 1
ATOM 2120 N N . CYS B 1 98 ? -8.484 -4.703 -2.658 1 90.94 98 CYS B N 1
ATOM 2121 C CA . CYS B 1 98 ? -9.656 -5.516 -2.963 1 90.94 98 CYS B CA 1
ATOM 2122 C C . CYS B 1 98 ? -9.5 -6.23 -4.297 1 90.94 98 CYS B C 1
ATOM 2124 O O . CYS B 1 98 ? -9.703 -7.441 -4.387 1 90.94 98 CYS B O 1
ATOM 2126 N N . THR B 1 99 ? -9.117 -5.543 -5.289 1 90.94 99 THR B N 1
ATOM 2127 C CA . THR B 1 99 ? -8.969 -6.133 -6.613 1 90.94 99 THR B CA 1
ATOM 2128 C C . THR B 1 99 ? -7.781 -7.094 -6.645 1 90.94 99 THR B C 1
ATOM 2130 O O . THR B 1 99 ? -7.824 -8.117 -7.332 1 90.94 99 THR B O 1
ATOM 2133 N N . TYR B 1 100 ? -6.707 -6.773 -5.93 1 94.88 100 TYR B N 1
ATOM 2134 C CA . TYR B 1 100 ? -5.574 -7.688 -5.816 1 94.88 100 TYR B CA 1
ATOM 2135 C C . TYR B 1 100 ? -5.992 -8.992 -5.156 1 94.88 100 TYR B C 1
ATOM 2137 O O . TYR B 1 100 ? -5.695 -10.078 -5.664 1 94.88 100 TYR B O 1
ATOM 2145 N N . GLY B 1 101 ? -6.656 -8.875 -4.055 1 90.88 101 GLY B N 1
ATOM 2146 C CA . GLY B 1 101 ? -7.145 -10.086 -3.406 1 90.88 101 GLY B CA 1
ATOM 2147 C C . GLY 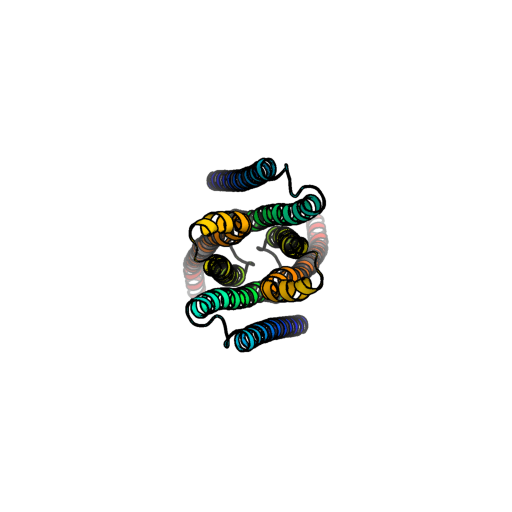B 1 101 ? -8.055 -10.914 -4.297 1 90.88 101 GLY B C 1
ATOM 2148 O O . GLY B 1 101 ? -7.918 -12.133 -4.363 1 90.88 101 GLY B O 1
ATOM 2149 N N . LEU B 1 102 ? -8.922 -10.258 -4.93 1 87 102 LEU B N 1
ATOM 2150 C CA . LEU B 1 102 ? -9.828 -10.938 -5.855 1 87 102 LEU B CA 1
ATOM 2151 C C . LEU B 1 102 ? -9.047 -11.633 -6.969 1 87 102 LEU B C 1
ATOM 2153 O O . LEU B 1 102 ? -9.391 -12.742 -7.375 1 87 102 LEU B O 1
ATOM 2157 N N . SER B 1 103 ? -7.969 -11.039 -7.48 1 90.62 103 SER B N 1
ATOM 2158 C CA . SER B 1 103 ? -7.152 -11.625 -8.539 1 90.62 103 SER B CA 1
ATOM 2159 C C . SER B 1 103 ? -6.551 -12.953 -8.094 1 90.62 103 SER B C 1
ATOM 2161 O O . SER B 1 103 ? -6.434 -13.883 -8.898 1 90.62 103 SER B O 1
ATOM 2163 N N . LEU B 1 104 ? -6.176 -13.047 -6.875 1 88.25 104 LEU B N 1
ATOM 2164 C CA . LEU B 1 104 ? -5.617 -14.289 -6.34 1 88.25 104 LEU B CA 1
ATOM 2165 C C . LEU B 1 104 ? -6.699 -15.352 -6.207 1 88.25 104 LEU B C 1
ATOM 2167 O O . LEU B 1 104 ? -6.477 -16.516 -6.559 1 88.25 104 LEU B O 1
ATOM 2171 N N . VAL B 1 105 ? -7.871 -14.945 -5.762 1 84.56 105 VAL B N 1
ATOM 2172 C CA . VAL B 1 105 ? -8.961 -15.891 -5.516 1 84.56 105 VAL B CA 1
ATOM 2173 C C . VAL B 1 105 ? -9.492 -16.422 -6.844 1 84.56 105 VAL B C 1
ATOM 2175 O O . VAL B 1 105 ? -9.812 -17.609 -6.965 1 84.56 105 VAL B O 1
ATOM 2178 N N . LEU B 1 106 ? -9.516 -15.609 -7.852 1 80.69 106 LEU B N 1
ATOM 2179 C CA . LEU B 1 106 ? -10.055 -15.984 -9.148 1 80.69 106 LEU B CA 1
ATOM 2180 C C . LEU B 1 106 ? -9.109 -16.938 -9.883 1 80.69 106 LEU B C 1
ATOM 2182 O O . LEU B 1 106 ? -9.531 -17.672 -10.773 1 80.69 106 LEU B O 1
ATOM 2186 N N . LYS B 1 107 ? -7.852 -16.938 -9.484 1 82.25 107 LYS B N 1
ATOM 2187 C CA . LYS B 1 107 ? -6.883 -17.812 -10.125 1 82.25 107 LYS B CA 1
ATOM 2188 C C . LYS B 1 107 ? -6.867 -19.188 -9.461 1 82.25 107 LYS B C 1
ATOM 2190 O O . LYS B 1 107 ? -6.109 -20.078 -9.859 1 82.25 107 LYS B O 1
ATOM 2195 N N . MET B 1 108 ? -7.719 -19.344 -8.523 1 79.31 108 MET B N 1
ATOM 2196 C CA . MET B 1 108 ? -7.793 -20.625 -7.809 1 79.31 108 MET B CA 1
ATOM 2197 C C . MET B 1 108 ? -8.258 -21.734 -8.734 1 79.31 108 MET B C 1
ATOM 2199 O O . MET B 1 108 ? -9.18 -21.547 -9.523 1 79.31 108 MET B O 1
ATOM 2203 N N . PRO B 1 109 ? -7.488 -22.844 -8.656 1 76.94 109 PRO B N 1
ATOM 2204 C CA . PRO B 1 109 ? -7.875 -23.953 -9.516 1 76.94 109 PRO B CA 1
ATOM 2205 C C . PRO B 1 109 ? -9.289 -24.469 -9.227 1 76.94 109 PRO B C 1
ATOM 2207 O O . PRO B 1 109 ? -9.773 -24.344 -8.102 1 76.94 109 PRO B O 1
ATOM 2210 N N . ALA B 1 110 ? -9.867 -25.078 -10.227 1 73.25 110 ALA B N 1
ATOM 2211 C CA . ALA B 1 110 ? -11.234 -25.578 -10.125 1 73.25 110 ALA B CA 1
ATOM 2212 C C . ALA B 1 110 ? -11.281 -26.859 -9.305 1 73.25 110 ALA B C 1
ATOM 2214 O O . ALA B 1 110 ? -12.266 -27.141 -8.617 1 73.25 110 ALA B O 1
ATOM 2215 N N . THR B 1 111 ? -10.156 -27.562 -9.375 1 77.06 111 THR B N 1
ATOM 2216 C CA . THR B 1 111 ? -10.125 -28.844 -8.68 1 77.06 111 THR B CA 1
ATOM 2217 C C . THR B 1 111 ? -9.984 -28.641 -7.172 1 77.06 111 THR B C 1
ATOM 2219 O O . THR B 1 111 ? -8.992 -28.078 -6.711 1 77.06 111 THR B O 1
ATOM 2222 N N . GLU B 1 112 ? -10.93 -29.109 -6.441 1 73.62 112 GLU B N 1
ATOM 2223 C CA . GLU B 1 112 ? -11.047 -28.906 -5 1 73.62 112 GLU B CA 1
ATOM 2224 C C . GLU B 1 112 ? -9.797 -29.391 -4.273 1 73.62 112 GLU B C 1
ATOM 2226 O O . GLU B 1 112 ? -9.336 -28.75 -3.324 1 73.62 112 GLU B O 1
ATOM 2231 N N . SER B 1 113 ? -9.305 -30.5 -4.656 1 78.25 113 SER B N 1
ATOM 2232 C CA . SER B 1 113 ? -8.156 -31.094 -3.975 1 78.25 113 SER B CA 1
ATOM 2233 C C . SER B 1 113 ? -6.953 -30.156 -4.016 1 78.25 113 SER B C 1
ATOM 2235 O O . SER B 1 113 ? -6.102 -30.188 -3.123 1 78.25 113 SER B O 1
ATOM 2237 N N . PHE B 1 114 ? -7 -29.297 -5.031 1 79.94 114 PHE B N 1
ATOM 2238 C CA . PHE B 1 114 ? -5.832 -28.438 -5.203 1 79.94 114 PHE B CA 1
ATOM 2239 C C . PHE B 1 114 ? -6.086 -27.047 -4.625 1 79.94 114 PHE B C 1
ATOM 2241 O O . PHE B 1 114 ? -5.16 -26.25 -4.492 1 79.94 114 PHE B O 1
ATOM 2248 N N . GLN B 1 115 ? -7.352 -26.844 -4.258 1 77.88 115 GLN B N 1
ATOM 2249 C CA . GLN B 1 115 ? -7.703 -25.5 -3.781 1 77.88 115 GLN B CA 1
ATOM 2250 C C . GLN B 1 115 ? -7.031 -25.203 -2.447 1 77.88 115 GLN B C 1
ATOM 2252 O O . GLN B 1 115 ? -6.516 -24.094 -2.242 1 77.88 115 GLN B O 1
ATOM 2257 N N . ALA B 1 116 ? -7.016 -26.156 -1.619 1 77.5 116 ALA B N 1
ATOM 2258 C CA . ALA B 1 116 ? -6.434 -25.953 -0.295 1 77.5 116 ALA B CA 1
ATOM 2259 C C . ALA B 1 116 ? -4.938 -25.656 -0.391 1 77.5 116 ALA B C 1
ATOM 2261 O O . ALA B 1 116 ? -4.43 -24.766 0.282 1 77.5 116 ALA B O 1
ATOM 2262 N N . VAL B 1 117 ? -4.316 -26.422 -1.242 1 80.44 117 VAL B N 1
ATOM 2263 C CA . VAL B 1 117 ? -2.881 -26.219 -1.43 1 80.44 117 VAL B CA 1
ATOM 2264 C C . VAL B 1 117 ? -2.617 -24.844 -2.031 1 80.44 117 VAL B C 1
ATOM 2266 O O . VAL B 1 117 ? -1.705 -24.141 -1.599 1 80.44 117 VAL B O 1
ATOM 2269 N N . TYR B 1 118 ? -3.406 -24.484 -2.984 1 81.19 118 TYR B N 1
ATOM 2270 C CA . TYR B 1 118 ? -3.273 -23.172 -3.611 1 81.19 118 TYR B CA 1
ATOM 2271 C C . TYR B 1 118 ? -3.443 -22.047 -2.588 1 81.19 118 TYR B C 1
ATOM 2273 O O . TYR B 1 118 ? -2.625 -21.125 -2.52 1 81.19 118 TYR B O 1
ATOM 2281 N N . PHE B 1 119 ? -4.555 -22.266 -1.825 1 79 119 PHE B N 1
ATOM 2282 C CA . PHE B 1 119 ? -4.855 -21.25 -0.819 1 79 119 PHE B CA 1
ATOM 2283 C C . PHE B 1 119 ? -3.711 -21.125 0.181 1 79 119 PHE B C 1
ATOM 2285 O O . PHE B 1 119 ? -3.297 -20.016 0.522 1 79 119 PHE B O 1
ATOM 2292 N N . LEU B 1 120 ? -3.143 -22.172 0.554 1 80 120 LEU B N 1
ATOM 2293 C CA . LEU B 1 120 ? -2.049 -22.172 1.52 1 80 120 LEU B CA 1
ATOM 2294 C C . LEU B 1 120 ? -0.8 -21.531 0.926 1 80 120 LEU B C 1
ATOM 2296 O O . LEU B 1 120 ? -0.098 -20.781 1.608 1 80 120 LEU B O 1
ATOM 2300 N N . HIS B 1 121 ? -0.611 -21.75 -0.363 1 83.69 121 HIS B N 1
ATOM 2301 C CA . HIS B 1 121 ? 0.578 -21.234 -1.037 1 83.69 121 HIS B CA 1
ATOM 2302 C C . HIS B 1 121 ? 0.453 -19.75 -1.323 1 83.69 121 HIS B C 1
ATOM 2304 O O . HIS B 1 121 ? 1.448 -19.078 -1.619 1 83.69 121 HIS B O 1
ATOM 2310 N N . HIS B 1 122 ? -0.77 -19.203 -1.187 1 87.12 122 HIS B N 1
ATOM 2311 C CA . HIS B 1 122 ? -0.975 -17.797 -1.471 1 87.12 122 HIS B CA 1
ATOM 2312 C C . HIS B 1 122 ? -1.398 -17.031 -0.217 1 87.12 122 HIS B C 1
ATOM 2314 O O . HIS B 1 122 ? -1.707 -15.844 -0.282 1 87.12 122 HIS B O 1
ATOM 2320 N N . LEU B 1 123 ? -1.254 -17.578 0.89 1 87.44 123 LEU B N 1
ATOM 2321 C CA . LEU B 1 123 ? -1.806 -17.062 2.141 1 87.44 123 LEU B CA 1
ATOM 2322 C C . LEU B 1 123 ? -1.106 -15.773 2.555 1 87.44 123 LEU B C 1
ATOM 2324 O O . LEU B 1 123 ? -1.764 -14.805 2.938 1 87.44 123 LEU B O 1
ATOM 2328 N N . PRO B 1 124 ? 0.231 -15.648 2.459 1 90.62 124 PRO B N 1
ATOM 2329 C CA . PRO B 1 124 ? 0.857 -14.398 2.91 1 90.62 124 PRO B CA 1
ATOM 2330 C C . PRO B 1 124 ? 0.372 -13.18 2.131 1 90.62 124 PRO B C 1
ATOM 2332 O O . PRO B 1 124 ? 0.163 -12.117 2.715 1 90.62 124 PRO B O 1
ATOM 2335 N N . TRP B 1 125 ? 0.139 -13.391 0.906 1 93.5 125 TRP B N 1
ATOM 2336 C CA . TRP B 1 125 ? -0.259 -12.289 0.036 1 93.5 125 TRP B CA 1
ATOM 2337 C C . TRP B 1 125 ? -1.735 -11.953 0.219 1 93.5 125 TRP B C 1
ATOM 2339 O O . TRP B 1 125 ? -2.129 -10.789 0.146 1 93.5 125 TRP B O 1
ATOM 2349 N N . LEU B 1 126 ? -2.512 -12.984 0.535 1 90.75 126 LEU B N 1
ATOM 2350 C CA . LEU B 1 126 ? -3.926 -12.758 0.82 1 90.75 126 LEU B CA 1
ATOM 2351 C C . LEU B 1 126 ? -4.102 -12.016 2.139 1 90.75 126 LEU B C 1
ATOM 2353 O O . LEU B 1 126 ? -4.871 -11.055 2.217 1 90.75 126 LEU B O 1
ATOM 2357 N N . ILE B 1 127 ? -3.414 -12.414 3.129 1 90.88 127 ILE B N 1
ATOM 2358 C CA . ILE B 1 127 ? -3.479 -11.75 4.426 1 90.88 127 ILE B CA 1
ATOM 2359 C C . ILE B 1 127 ? -2.955 -10.32 4.301 1 90.88 127 ILE B C 1
ATOM 2361 O O . ILE B 1 127 ? -3.516 -9.391 4.895 1 90.88 127 ILE B O 1
ATOM 2365 N N . GLY B 1 128 ? -1.861 -10.195 3.578 1 94.5 128 GLY B N 1
ATOM 2366 C CA . GLY B 1 128 ? -1.333 -8.859 3.344 1 94.5 128 GLY B CA 1
ATOM 2367 C C . GLY B 1 128 ? -2.34 -7.922 2.703 1 94.5 128 GLY B C 1
ATOM 2368 O O . GLY B 1 128 ? -2.469 -6.766 3.111 1 94.5 128 GLY B O 1
ATOM 2369 N N . SER B 1 129 ? -3.061 -8.406 1.735 1 94.38 129 SER B N 1
ATOM 2370 C CA . SER B 1 129 ? -4.016 -7.57 1.019 1 94.38 129 SER B CA 1
ATOM 2371 C C . SER B 1 129 ? -5.258 -7.305 1.86 1 94.38 129 SER B C 1
ATOM 2373 O O . SER B 1 129 ? -5.582 -6.152 2.152 1 94.38 129 SER B O 1
ATOM 2375 N N . PHE B 1 130 ? -5.941 -8.328 2.43 1 90.19 130 PHE B N 1
ATOM 2376 C CA . PHE B 1 130 ? -7.188 -8.172 3.17 1 90.19 130 PHE B CA 1
ATOM 2377 C C . PHE B 1 130 ? -6.922 -7.625 4.566 1 90.19 130 PHE B C 1
ATOM 2379 O O . PHE B 1 130 ? -7.75 -6.895 5.121 1 90.19 130 PHE B O 1
ATOM 2386 N N . GLY B 1 131 ? -5.785 -7.961 5.148 1 92.62 131 GLY B N 1
ATOM 2387 C CA . GLY B 1 131 ? -5.41 -7.379 6.426 1 92.62 131 GLY B CA 1
ATOM 2388 C C . GLY B 1 131 ? -5.219 -5.875 6.363 1 92.62 131 GLY B C 1
ATOM 2389 O O . GLY B 1 131 ? -5.688 -5.148 7.242 1 92.62 131 GLY B O 1
ATOM 2390 N N . VAL B 1 132 ? -4.551 -5.449 5.312 1 95.81 132 VAL B N 1
ATOM 2391 C CA . VAL B 1 132 ? -4.352 -4.02 5.121 1 95.81 132 VAL B CA 1
ATOM 2392 C C . VAL B 1 132 ? -5.699 -3.34 4.871 1 95.81 132 VAL B C 1
ATOM 239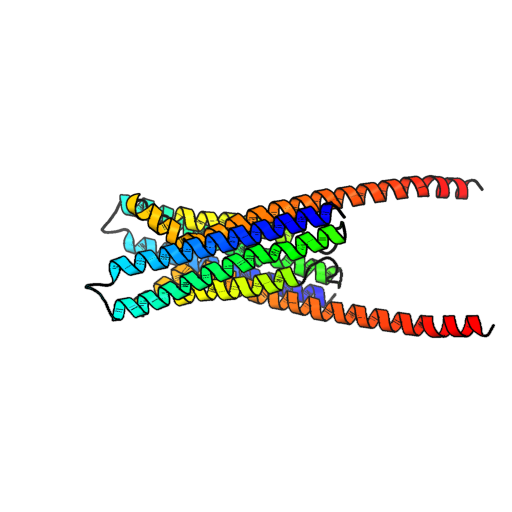4 O O . VAL B 1 132 ? -5.961 -2.254 5.391 1 95.81 132 VAL B O 1
ATOM 2397 N N . LEU B 1 133 ? -6.52 -3.984 4.105 1 91.06 133 LEU B N 1
ATOM 2398 C CA . LEU B 1 133 ? -7.867 -3.475 3.869 1 91.06 133 LEU B CA 1
ATOM 2399 C C . LEU B 1 133 ? -8.609 -3.271 5.184 1 91.06 133 LEU B C 1
ATOM 2401 O O . LEU B 1 133 ? -9.258 -2.244 5.383 1 91.06 133 LEU B O 1
ATOM 2405 N N . PHE B 1 134 ? -8.477 -4.191 6.055 1 90.88 134 PHE B N 1
ATOM 2406 C CA . PHE B 1 134 ? -9.109 -4.113 7.367 1 90.88 134 PHE B CA 1
ATOM 2407 C C . PHE B 1 134 ? -8.562 -2.936 8.164 1 90.88 134 PHE B C 1
ATOM 2409 O O . PHE B 1 134 ? -9.328 -2.186 8.773 1 90.88 134 PHE B O 1
ATOM 2416 N N . LEU B 1 135 ? -7.297 -2.742 8.195 1 93.88 135 LEU B N 1
ATOM 2417 C CA . LEU B 1 135 ? -6.684 -1.633 8.914 1 93.88 135 LEU B CA 1
ATOM 2418 C C . LEU B 1 135 ? -7.09 -0.296 8.305 1 93.88 135 LEU B C 1
ATOM 2420 O O . LEU B 1 135 ? -7.254 0.694 9.023 1 93.88 135 LEU B O 1
ATOM 2424 N N . ASP B 1 136 ? -7.305 -0.281 6.996 1 94.69 136 ASP B N 1
ATOM 2425 C CA . ASP B 1 136 ? -7.723 0.947 6.328 1 94.69 136 ASP B CA 1
ATOM 2426 C C . ASP B 1 136 ? -9.141 1.345 6.742 1 94.69 136 ASP B C 1
ATOM 2428 O O . ASP B 1 136 ? -9.5 2.52 6.672 1 94.69 136 ASP B O 1
ATOM 2432 N N . ILE B 1 137 ? -9.883 0.384 7.152 1 89.56 137 ILE B N 1
ATOM 2433 C CA . ILE B 1 137 ? -11.195 0.708 7.707 1 89.56 137 ILE B CA 1
ATOM 2434 C C . ILE B 1 137 ? -11.023 1.531 8.984 1 89.56 137 ILE B C 1
ATOM 2436 O O . ILE B 1 137 ? -11.75 2.504 9.203 1 89.56 137 ILE B O 1
ATOM 2440 N N . PHE B 1 138 ? -10.062 1.208 9.742 1 91.94 138 PHE B N 1
ATOM 2441 C CA . PHE B 1 138 ? -9.773 1.979 10.945 1 91.94 138 PHE B CA 1
ATOM 2442 C C . PHE B 1 138 ? -9.258 3.369 10.586 1 91.94 138 PHE B C 1
ATOM 2444 O O . PHE B 1 138 ? -9.609 4.352 11.242 1 91.94 138 PHE B O 1
ATOM 2451 N N . VAL B 1 139 ? -8.422 3.418 9.57 1 94.69 139 VAL B N 1
ATOM 2452 C CA . VAL B 1 139 ? -7.953 4.719 9.102 1 94.69 139 VAL B CA 1
ATOM 2453 C C . VAL B 1 139 ? -9.141 5.562 8.641 1 94.69 139 VAL B C 1
ATOM 2455 O O . VAL B 1 139 ? -9.227 6.75 8.969 1 94.69 139 VAL B O 1
ATOM 2458 N N . THR B 1 140 ? -10.023 4.934 7.926 1 91.12 140 THR B N 1
ATOM 2459 C CA . THR B 1 140 ? -11.211 5.625 7.441 1 91.12 140 THR B CA 1
ATOM 2460 C C . THR B 1 140 ? -12.055 6.129 8.609 1 91.12 140 THR B C 1
ATOM 2462 O O . THR B 1 140 ? -12.531 7.266 8.586 1 91.12 140 THR B O 1
ATOM 2465 N N . ALA B 1 141 ? -12.203 5.34 9.609 1 90.44 141 ALA B N 1
ATOM 2466 C CA . ALA B 1 141 ? -12.945 5.746 10.805 1 90.44 141 ALA B CA 1
ATOM 2467 C C . ALA B 1 141 ? -12.305 6.965 11.461 1 90.44 141 ALA B C 1
ATOM 2469 O O . ALA B 1 141 ? -13.008 7.863 11.93 1 90.44 141 ALA B O 1
ATOM 2470 N N . GLN B 1 142 ? -11 7.051 11.508 1 93 142 GLN B N 1
ATOM 2471 C CA . GLN B 1 142 ? -10.305 8.203 12.078 1 93 142 GLN B CA 1
ATOM 2472 C C . GLN B 1 142 ? -10.562 9.461 11.266 1 93 142 GLN B C 1
ATOM 2474 O O . GLN B 1 142 ? -10.703 10.555 11.82 1 93 142 GLN B O 1
ATOM 2479 N N . PHE B 1 143 ? -10.594 9.281 9.945 1 90.31 143 PHE B N 1
ATOM 2480 C CA . PHE B 1 143 ? -10.898 10.43 9.094 1 90.31 143 PHE B CA 1
ATOM 2481 C C . PHE B 1 143 ? -12.281 10.969 9.406 1 90.31 143 PHE B C 1
ATOM 2483 O O . PHE B 1 143 ? -12.477 12.188 9.469 1 90.31 143 PHE B O 1
ATOM 2490 N N . ILE B 1 144 ? -13.211 10.102 9.594 1 87.25 144 ILE B N 1
ATOM 2491 C CA . ILE B 1 144 ? -14.586 10.508 9.883 1 87.25 144 ILE B CA 1
ATOM 2492 C C . ILE B 1 144 ? -14.656 11.133 11.273 1 87.25 144 ILE B C 1
ATOM 2494 O O . ILE B 1 144 ? -15.195 12.234 11.438 1 87.25 144 ILE B O 1
ATOM 2498 N N . LEU B 1 145 ? -14.023 10.555 12.242 1 87.75 145 LEU B N 1
ATOM 2499 C CA . LEU B 1 145 ? -14.086 10.984 13.633 1 87.75 145 LEU B CA 1
ATOM 2500 C C . LEU B 1 145 ? -13.414 12.344 13.812 1 87.75 145 LEU B C 1
ATOM 2502 O O . LEU B 1 145 ? -13.969 13.234 14.469 1 87.75 145 LEU B O 1
ATOM 2506 N N . TYR B 1 146 ? -12.281 12.562 13.188 1 90.31 146 TYR B N 1
ATOM 2507 C CA . TYR B 1 146 ? -11.508 13.773 13.453 1 90.31 146 TYR B CA 1
ATOM 2508 C C . TYR B 1 146 ? -11.977 14.922 12.562 1 90.31 146 TYR B C 1
ATOM 2510 O O . TYR B 1 146 ? -11.695 16.094 12.844 1 90.31 146 TYR B O 1
ATOM 2518 N N . ARG B 1 147 ? -12.602 14.602 11.445 1 84.31 147 ARG B N 1
ATOM 2519 C CA . ARG B 1 147 ? -13.258 15.641 10.656 1 84.31 147 ARG B CA 1
ATOM 2520 C C . ARG B 1 147 ? -14.453 16.219 11.406 1 84.31 147 ARG B C 1
ATOM 2522 O O . ARG B 1 147 ? -14.648 17.438 11.422 1 84.31 147 ARG B O 1
ATOM 2529 N N . GLN B 1 148 ? -15.211 15.422 11.992 1 76.5 148 GLN B N 1
ATOM 2530 C CA . GLN B 1 148 ? -16.359 15.844 12.789 1 76.5 148 GLN B CA 1
ATOM 2531 C C . GLN B 1 148 ? -15.922 16.688 13.984 1 76.5 148 GLN B C 1
ATOM 2533 O O . GLN B 1 148 ? -16.578 17.672 14.32 1 76.5 148 GLN B O 1
ATOM 2538 N N . HIS B 1 149 ? -14.852 16.328 14.555 1 78.69 149 HIS B N 1
ATOM 2539 C CA . HIS B 1 149 ? -14.328 17.062 15.695 1 78.69 149 HIS B CA 1
ATOM 2540 C C . HIS B 1 149 ? -13.891 18.469 15.289 1 78.69 149 HIS B C 1
ATOM 2542 O O . HIS B 1 149 ? -14.125 19.438 16.016 1 78.69 149 HIS B O 1
ATOM 2548 N N . LYS B 1 150 ? -13.328 18.547 14.203 1 77.81 150 LYS B N 1
ATOM 2549 C CA . LYS B 1 150 ? -12.883 19.844 13.711 1 77.81 150 LYS B CA 1
ATOM 2550 C C . LYS B 1 150 ? -14.07 20.75 13.375 1 77.81 150 LYS B C 1
ATOM 2552 O O . LYS B 1 150 ? -14.055 21.938 13.664 1 77.81 150 LYS B O 1
ATOM 2557 N N . GLU B 1 151 ? -15.055 20.125 12.789 1 74.56 151 GLU B N 1
ATOM 2558 C CA . GLU B 1 151 ? -16.25 20.891 12.438 1 74.56 151 GLU B CA 1
ATOM 2559 C C . GLU B 1 151 ? -16.984 21.375 13.688 1 74.56 151 GLU B C 1
ATOM 2561 O O . GLU B 1 151 ? -17.5 22.5 13.711 1 74.56 151 GLU B O 1
ATOM 2566 N N . ARG B 1 152 ? -16.953 20.594 14.672 1 75.25 152 ARG B N 1
ATOM 2567 C CA . ARG B 1 152 ? -17.594 20.984 15.922 1 75.25 152 ARG B CA 1
ATOM 2568 C C . ARG B 1 152 ? -16.812 22.094 16.625 1 75.25 152 ARG B C 1
ATOM 2570 O O . ARG B 1 152 ? -17.406 23.031 17.156 1 75.25 152 ARG B O 1
ATOM 2577 N N . GLU B 1 153 ? -15.594 22.031 16.594 1 77.12 153 GLU B N 1
ATOM 2578 C CA . GLU B 1 153 ? -14.742 23.031 17.219 1 77.12 153 GLU B CA 1
ATOM 2579 C C . GLU B 1 153 ? -14.844 24.375 16.469 1 77.12 153 GLU B C 1
ATOM 2581 O O . GLU B 1 153 ? -14.906 25.438 17.094 1 77.12 153 GLU B O 1
ATOM 2586 N N . SER B 1 154 ? -14.891 24.25 15.188 1 74.38 154 SER B N 1
ATOM 2587 C CA . SER B 1 154 ? -15.023 25.469 14.391 1 74.38 154 SER B CA 1
ATOM 2588 C C . SER B 1 154 ? -16.375 26.125 14.609 1 74.38 154 SER B C 1
ATOM 2590 O O . SER B 1 154 ? -16.484 27.359 14.625 1 74.38 154 SER B O 1
ATOM 2592 N N . GLY B 1 155 ? -17.359 25.25 14.789 1 71.94 155 GLY B N 1
ATOM 2593 C CA . GLY B 1 155 ? -18.688 25.781 15.094 1 71.94 155 GLY B CA 1
ATOM 2594 C C . GLY B 1 155 ? -18.75 26.469 16.438 1 71.94 155 GLY B C 1
ATOM 2595 O O . GLY B 1 155 ? -19.391 27.516 16.578 1 71.94 155 GLY B O 1
ATOM 2596 N N . LEU B 1 156 ? -18.109 26.016 17.344 1 75.75 156 LEU B N 1
ATOM 2597 C CA . LEU B 1 156 ? -18.094 26.578 18.688 1 75.75 156 LEU B CA 1
ATOM 2598 C C . LEU B 1 156 ? -17.359 27.922 18.703 1 75.75 156 LEU B C 1
ATOM 2600 O O . LEU B 1 156 ? -17.797 28.859 19.359 1 75.75 156 LEU B O 1
ATOM 2604 N N . VAL B 1 157 ? -16.25 28.016 18.016 1 75.06 157 VAL B N 1
ATOM 2605 C CA . VAL B 1 157 ? -15.477 29.25 17.922 1 75.06 157 VAL B CA 1
ATOM 2606 C C . VAL B 1 157 ? -16.281 30.312 17.203 1 75.06 157 VAL B C 1
ATOM 2608 O O . VAL B 1 157 ? -16.266 31.484 17.594 1 75.06 157 VAL B O 1
ATOM 2611 N N . ALA B 1 158 ? -17.062 29.906 16.188 1 74.88 158 ALA B N 1
ATOM 2612 C CA . ALA B 1 158 ? -17.891 30.828 15.43 1 74.88 158 ALA B CA 1
ATOM 2613 C C . ALA B 1 158 ? -19.016 31.391 16.297 1 74.88 158 ALA B C 1
ATOM 2615 O O . ALA B 1 158 ? -19.359 32.562 16.203 1 74.88 158 ALA B O 1
ATOM 2616 N N . LEU B 1 159 ? -19.438 30.609 17.172 1 75.12 159 LEU B N 1
ATOM 2617 C CA . LEU B 1 159 ? -20.516 31.031 18.078 1 75.12 159 LEU B CA 1
ATOM 2618 C C . LEU B 1 159 ? -20 32 19.125 1 75.12 159 LEU B C 1
ATOM 2620 O O . LEU B 1 159 ? -20.719 32.906 19.547 1 75.12 159 LEU B O 1
ATOM 2624 N N . GLU B 1 160 ? -18.75 31.844 19.5 1 74.88 160 GLU B N 1
ATOM 2625 C CA . GLU B 1 160 ? -18.156 32.719 20.516 1 74.88 160 GLU B CA 1
ATOM 2626 C C . GLU B 1 160 ? -17.719 34.062 19.922 1 74.88 160 GLU B C 1
ATOM 2628 O O . GLU B 1 160 ? -17.797 35.094 20.594 1 74.88 160 GLU B O 1
ATOM 2633 N N . VAL B 1 161 ? -17.344 34 18.656 1 74.75 161 VAL B N 1
ATOM 2634 C CA . VAL B 1 161 ? -16.812 35.188 18.031 1 74.75 161 VAL B CA 1
ATOM 2635 C C . VAL B 1 161 ? -17.953 36.031 17.484 1 74.75 161 VAL B C 1
ATOM 2637 O O . VAL B 1 161 ? -17.875 37.281 17.453 1 74.75 161 VAL B O 1
ATOM 2640 N N . GLU B 1 162 ? -19.047 35.438 17.156 1 72 162 GLU B N 1
ATOM 2641 C CA . GLU B 1 162 ? -20.172 36.156 16.562 1 72 162 GLU B CA 1
ATOM 2642 C C . GLU B 1 162 ? -20.703 37.219 17.5 1 72 162 GLU B C 1
ATOM 2644 O O . GLU B 1 162 ? -20.906 38.375 17.094 1 72 162 GLU B O 1
ATOM 2649 N N . PRO B 1 163 ? -20.938 37.031 18.703 1 71.38 163 PRO B N 1
ATOM 2650 C CA . PRO B 1 163 ? -21.438 38.094 19.578 1 71.38 163 PRO B CA 1
ATOM 2651 C C . PRO B 1 163 ? -20.406 39.188 19.812 1 71.38 163 PRO B C 1
ATOM 2653 O O . PRO B 1 163 ? -20.766 40.344 19.984 1 71.38 163 PRO B O 1
ATOM 2656 N N . LEU B 1 164 ? -19.172 38.844 19.781 1 69.75 164 LEU B N 1
ATOM 2657 C CA . LEU B 1 164 ? -18.109 39.812 20.016 1 69.75 164 LEU B CA 1
ATOM 2658 C C . LEU B 1 164 ? -18.031 40.812 18.844 1 69.75 164 LEU B C 1
ATOM 2660 O O . LEU B 1 164 ? -17.781 42 19.047 1 69.75 164 LEU B O 1
ATOM 2664 N N . LEU B 1 165 ? -18.344 40.344 17.703 1 69.69 165 LEU B N 1
ATOM 2665 C CA . LEU B 1 165 ? -18.328 41.188 16.516 1 69.69 165 LEU B CA 1
ATOM 2666 C C . LEU B 1 165 ? -19.578 42.062 16.453 1 69.69 165 LEU B C 1
ATOM 2668 O O . LEU B 1 165 ? -19.516 43.219 16.047 1 69.69 165 LEU B O 1
ATOM 2672 N N . VAL B 1 166 ? -20.641 41.531 16.906 1 72.38 166 VAL B N 1
ATOM 2673 C CA . VAL B 1 166 ? -21.906 42.281 16.891 1 72.38 166 VAL B CA 1
ATOM 2674 C C . VAL B 1 166 ? -21.875 43.375 17.969 1 72.38 166 VAL B C 1
ATOM 2676 O O . VAL B 1 166 ? -22.328 44.5 17.719 1 72.38 166 VAL B O 1
ATOM 2679 N N . ASN B 1 167 ? -21.266 43.156 19.078 1 70.88 167 ASN B N 1
ATOM 2680 C CA . ASN B 1 167 ? -21.188 44.156 20.156 1 70.88 167 ASN B CA 1
ATOM 2681 C C . ASN B 1 167 ? -20.188 45.25 19.812 1 70.88 167 ASN B C 1
ATOM 2683 O O . ASN B 1 167 ? -20.391 46.406 20.203 1 70.88 167 ASN B O 1
ATOM 2687 N N . GLU B 1 168 ? -19.219 44.969 19.031 1 68.81 168 GLU B N 1
ATOM 2688 C CA . GLU B 1 168 ? -18.25 45.969 18.625 1 68.81 168 GLU B CA 1
ATOM 2689 C C . GLU B 1 168 ? -18.859 46.938 17.609 1 68.81 168 GLU B C 1
ATOM 2691 O O . GLU B 1 168 ? -18.531 48.125 17.578 1 68.81 168 GLU B O 1
ATOM 2696 N N . GLU B 1 169 ? -19.766 46.562 16.891 1 70.62 169 GLU B N 1
ATOM 2697 C CA . GLU B 1 169 ? -20.406 47.406 15.891 1 70.62 169 GLU B CA 1
ATOM 2698 C C . GLU B 1 169 ? -21.469 48.312 16.531 1 70.62 169 GLU B C 1
ATOM 2700 O O . GLU B 1 169 ? -21.719 49.438 16.047 1 70.62 169 GLU B O 1
ATOM 2705 N N . THR B 1 170 ? -22.047 48 17.656 1 68.38 170 THR B N 1
ATOM 2706 C CA . THR B 1 170 ? -23.078 48.812 18.312 1 68.38 170 THR B CA 1
ATOM 2707 C C . THR B 1 170 ? -22.469 49.719 19.359 1 68.38 170 THR B C 1
ATOM 2709 O O . THR B 1 170 ? -23.156 50.594 19.891 1 68.38 170 THR B O 1
ATOM 2712 N N . ALA B 1 171 ? -21.141 49.656 19.469 1 55.78 171 ALA B N 1
ATOM 2713 C CA . ALA B 1 171 ? -20.5 50.594 20.375 1 55.78 171 ALA B CA 1
ATOM 2714 C C . ALA B 1 171 ? -19.875 51.75 19.625 1 55.78 171 ALA B C 1
ATOM 2716 O O . ALA B 1 171 ? -19.484 51.625 18.469 1 55.78 171 ALA B O 1
#

Secondary structure (DSSP, 8-state):
-HHHHHHHHHHHHHHHHHHHHHHHHHHHHHHHHHHHSSSS-SHHHHHHHHHHHHHHHHHHHHHHHHHTHHHHHHHHHHHT--TTS-HHHHHHHHHHHHHHHHHHHHT--SSHHHHHHHHHHTHHHHHHHHHHHHHHHHHHHHHHHHHHHHHHHHHHHHHHHHHHHHHHHH-/-HHHHHHHHHHHHHHHHHHHHHHHHHHHHHHHHHHH-SSS-SHHHHHHHHHHHHHHHHHHHHHHHHHTHHHHHHHHHHHT--TTS-HHHHHHHHHHHHHHHHHHHHT--S-HHHHHHHHHHTHHHHHHHHHHHHHHHHHHHHHHHHHHHHHHHHHHHHHHHHHHHHHHHH-

pLDDT: mean 75.09, std 19.12, range [36.0, 97.44]

Foldseek 3Di:
DVLLVVLVVVLVVLLVVLVVLLVVLLVVLVVVVVVVPDDPHDPVVVVSVVLSVVSNVLSVLLSCLLNVLSVLLNVCVVVLDPPPPDLVVLVVLLVVLVVVLVVLVVPADPDPVCRVVSCSSCVSSNCSSVSSNVSSVSVVVSNVRSVVVVVVVVVVVCVVVVVVVVVVVVD/DVVLVVLVVVLVVVLVVLVVVLVVLVVVLVVVVVVVPDDVHDVVVVVSVVLVVVQNVLSVLLSCLLNVLSVLLVVCVVVLDPPPPDLVVLVVLLVVLVVVLVVLVVPADPDPVCRVVSCSSCVSSNCSSVSSNVSSVSVVVSNVRSVVVVVVVVVVVCVVVVVVVVVVVVD